Protein AF-X6MFR2-F1 (afdb_monomer_lite)

Radius of gyration: 19.42 Å; chains: 1; bounding box: 45×39×54 Å

Sequence (197 aa):
FKVIKGKVSAFGEALHIALPQDWCKESKKALQVRIKYKTDPDATGIQWLEPVQTLGGKHPYLFTQFQPILSRSAFPCFDTPGVKYTYTAQVTCATELVALMSAISEGKKENTTTKQVTYSFRQPVPISSYLVALVVGDLQSRDISPRCKVWSEPAMVEKTVFEFANTERFLKLAEEICGKYEWTRYDLLCLPPSFPC

Organism: Reticulomyxa filosa (NCBI:txid46433)

pLDDT: mean 92.42, std 11.96, range [39.0, 98.75]

Structure (mmCIF, N/CA/C/O backbone):
data_AF-X6MFR2-F1
#
_entry.id   AF-X6MFR2-F1
#
loop_
_atom_site.group_PDB
_atom_site.id
_atom_site.type_symbol
_atom_site.label_atom_id
_atom_site.label_alt_id
_atom_site.label_comp_id
_atom_site.label_asym_id
_atom_site.label_entity_id
_atom_site.label_seq_id
_atom_site.pdbx_PDB_ins_code
_atom_site.Cartn_x
_atom_site.Cartn_y
_atom_site.Cartn_z
_atom_site.occupancy
_atom_site.B_iso_or_equiv
_atom_site.auth_seq_id
_atom_site.auth_comp_id
_atom_site.auth_asym_id
_atom_site.auth_atom_id
_atom_site.pdbx_PDB_model_num
ATOM 1 N N . PHE A 1 1 ? 1.371 6.347 -28.793 1.00 46.75 1 PHE A N 1
ATOM 2 C CA . PHE A 1 1 ? 1.559 5.064 -28.082 1.00 46.75 1 PHE A CA 1
ATOM 3 C C . PHE A 1 1 ? 0.894 3.976 -28.895 1.00 46.75 1 PHE A C 1
ATOM 5 O O . PHE A 1 1 ? -0.173 4.234 -29.437 1.00 46.75 1 PHE A O 1
ATOM 12 N N . LYS A 1 2 ? 1.514 2.804 -29.028 1.00 39.00 2 LYS A N 1
ATOM 13 C CA . LYS A 1 2 ? 0.891 1.662 -29.698 1.00 39.00 2 LYS A CA 1
ATOM 14 C C . LYS A 1 2 ? 0.841 0.524 -28.690 1.00 39.00 2 LYS A C 1
ATOM 16 O O . LYS A 1 2 ? 1.885 0.013 -28.302 1.00 39.00 2 LYS A O 1
ATOM 21 N N . VAL A 1 3 ? -0.360 0.165 -28.249 1.00 50.16 3 VAL A N 1
ATOM 22 C CA . VAL A 1 3 ? -0.569 -1.088 -27.521 1.00 50.16 3 VAL A CA 1
ATOM 23 C C . VAL A 1 3 ? -0.561 -2.183 -28.579 1.00 50.16 3 VAL A C 1
ATOM 25 O O . VAL A 1 3 ? -1.426 -2.212 -29.454 1.00 50.16 3 VAL A O 1
ATOM 28 N N . ILE A 1 4 ? 0.473 -3.020 -28.573 1.00 48.12 4 ILE A N 1
ATOM 29 C CA . ILE A 1 4 ? 0.528 -4.198 -29.435 1.00 48.12 4 ILE A CA 1
ATOM 30 C C . ILE A 1 4 ? -0.048 -5.342 -28.611 1.00 48.12 4 ILE A C 1
ATOM 32 O O . ILE A 1 4 ? 0.533 -5.746 -27.608 1.00 48.12 4 ILE A O 1
ATOM 36 N N . LYS A 1 5 ? -1.215 -5.841 -29.020 1.00 44.66 5 LYS A N 1
ATOM 37 C CA . LYS A 1 5 ? -1.884 -6.952 -28.344 1.00 44.66 5 LYS A CA 1
ATOM 38 C C . LYS A 1 5 ? -1.172 -8.264 -28.672 1.00 44.66 5 LYS A C 1
ATOM 40 O O . LYS A 1 5 ? -1.489 -8.912 -29.662 1.00 44.66 5 LYS A O 1
ATOM 45 N N . GLY A 1 6 ? -0.203 -8.642 -27.846 1.00 49.84 6 GLY A N 1
ATOM 46 C CA . GLY A 1 6 ? 0.331 -10.002 -27.777 1.00 49.84 6 GLY A CA 1
ATOM 47 C C . GLY A 1 6 ? -0.258 -10.689 -26.552 1.00 49.84 6 GLY A C 1
ATOM 48 O O . GLY A 1 6 ? 0.198 -10.445 -25.441 1.00 49.84 6 GLY A O 1
ATOM 49 N N . LYS A 1 7 ? -1.319 -11.482 -26.724 1.00 48.66 7 LYS A N 1
ATOM 50 C CA . LYS A 1 7 ? -2.017 -12.120 -25.600 1.00 48.66 7 LYS A CA 1
ATOM 51 C C . LYS A 1 7 ? -1.281 -13.406 -25.209 1.00 48.66 7 LYS A C 1
ATOM 53 O O . LYS A 1 7 ? -1.455 -14.433 -25.853 1.00 48.66 7 LYS A O 1
ATOM 58 N N . VAL A 1 8 ? -0.499 -13.362 -24.133 1.00 60.59 8 VAL A N 1
ATOM 59 C CA . VAL A 1 8 ? -0.266 -14.552 -23.301 1.00 60.59 8 VAL A CA 1
ATOM 60 C C . VAL A 1 8 ? -1.177 -14.375 -22.096 1.00 60.59 8 VAL A C 1
ATOM 62 O O . VAL A 1 8 ? -0.967 -13.454 -21.311 1.00 60.59 8 VAL A O 1
ATOM 65 N N . SER A 1 9 ? -2.235 -15.186 -21.996 1.00 68.94 9 SER A N 1
ATOM 66 C CA . SER A 1 9 ? -3.383 -14.937 -21.101 1.00 68.94 9 SER A CA 1
ATOM 67 C C . SER A 1 9 ? -2.998 -14.637 -19.649 1.00 68.94 9 SER A C 1
ATOM 69 O O . SER A 1 9 ? -3.649 -13.814 -19.017 1.00 68.94 9 SER A O 1
ATOM 71 N N . ALA A 1 10 ? -1.921 -15.245 -19.148 1.00 81.12 10 ALA A N 1
ATOM 72 C CA . ALA A 1 10 ? -1.451 -15.078 -17.776 1.00 81.12 10 ALA A CA 1
ATOM 73 C C . ALA A 1 10 ? -0.712 -13.752 -17.490 1.00 81.12 10 ALA A C 1
ATOM 75 O O . ALA A 1 10 ? -0.615 -13.359 -16.333 1.00 81.12 10 ALA A O 1
ATOM 76 N N . PHE A 1 11 ? -0.166 -13.059 -18.500 1.00 85.25 11 PHE A N 1
ATOM 77 C CA . PHE A 1 11 ? 0.754 -11.925 -18.285 1.00 85.25 11 PHE A CA 1
ATOM 78 C C . PHE A 1 11 ? 0.156 -10.543 -18.561 1.00 85.25 11 PHE A C 1
ATOM 80 O O . PHE A 1 11 ? 0.833 -9.537 -18.321 1.00 85.25 11 PHE A O 1
ATOM 87 N N . GLY A 1 12 ? -1.089 -10.485 -19.035 1.00 88.69 12 GLY A N 1
ATOM 88 C CA . GLY A 1 12 ? -1.740 -9.245 -19.454 1.00 88.69 12 GLY A CA 1
ATOM 89 C C . GLY A 1 12 ? -1.254 -8.751 -20.820 1.00 88.69 12 GLY A C 1
ATOM 90 O O . GLY A 1 12 ? -0.871 -9.544 -21.682 1.00 88.69 12 GLY A O 1
ATOM 91 N N . GLU A 1 13 ? -1.297 -7.433 -21.031 1.00 90.06 13 GLU A N 1
ATOM 92 C CA . GLU A 1 13 ? -0.867 -6.786 -22.277 1.00 90.06 13 GLU A CA 1
ATOM 93 C C . GLU A 1 13 ? 0.437 -6.002 -22.073 1.00 90.06 13 GLU A C 1
ATOM 95 O O . GLU A 1 13 ? 0.581 -5.229 -21.125 1.00 90.06 13 GLU A O 1
ATOM 100 N N . ALA A 1 14 ? 1.394 -6.178 -22.987 1.00 91.31 14 ALA A N 1
ATOM 101 C CA . ALA A 1 14 ? 2.648 -5.438 -22.955 1.00 91.31 14 ALA A CA 1
ATOM 102 C C . ALA A 1 14 ? 2.443 -3.973 -23.379 1.00 91.31 14 ALA A C 1
ATOM 104 O O . ALA A 1 14 ? 1.932 -3.676 -24.464 1.00 91.31 14 ALA A O 1
ATOM 105 N N . LEU A 1 15 ? 2.906 -3.042 -22.542 1.00 92.31 15 LEU A N 1
ATOM 106 C CA . LEU A 1 15 ? 2.917 -1.617 -22.858 1.00 92.31 15 LEU A CA 1
ATOM 107 C C . LEU A 1 15 ? 4.239 -1.229 -23.535 1.00 92.31 15 LEU A C 1
ATOM 109 O O . LEU A 1 15 ? 5.280 -1.145 -22.888 1.00 92.31 15 LEU A O 1
ATOM 113 N N . HIS A 1 16 ? 4.187 -0.930 -24.834 1.00 91.38 16 HIS A N 1
ATOM 114 C CA . HIS A 1 16 ? 5.338 -0.425 -25.584 1.00 91.38 16 HIS A CA 1
ATOM 115 C C . HIS A 1 16 ? 5.324 1.108 -25.651 1.00 91.38 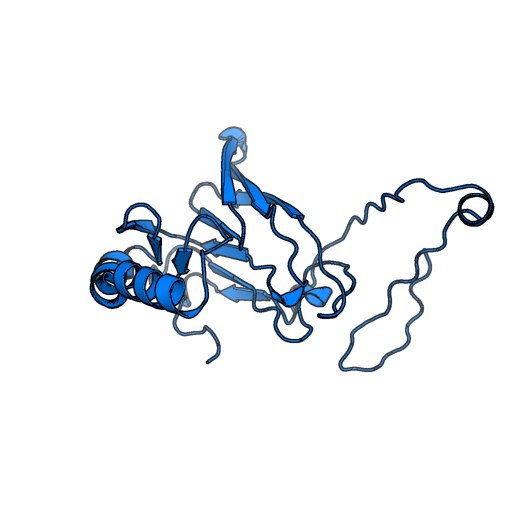16 HIS A C 1
ATOM 117 O O . HIS A 1 16 ? 4.398 1.725 -26.191 1.00 91.38 16 HIS A O 1
ATOM 123 N N . ILE A 1 17 ? 6.381 1.731 -25.129 1.00 88.69 17 ILE A N 1
ATOM 124 C CA . ILE A 1 17 ? 6.566 3.185 -25.139 1.00 88.69 17 ILE A CA 1
ATOM 125 C C . ILE A 1 17 ? 7.700 3.517 -26.107 1.00 88.69 17 ILE A C 1
ATOM 127 O O . ILE A 1 17 ? 8.853 3.169 -25.868 1.00 88.69 17 ILE A O 1
ATOM 131 N N . ALA A 1 18 ? 7.363 4.184 -27.211 1.00 88.38 18 ALA A N 1
ATOM 132 C CA . ALA A 1 18 ? 8.354 4.694 -28.150 1.00 88.38 18 ALA A CA 1
ATOM 133 C C . ALA A 1 18 ? 9.033 5.932 -27.552 1.00 88.38 18 ALA A C 1
ATOM 135 O O . ALA A 1 18 ? 8.355 6.890 -27.176 1.00 88.38 18 ALA A O 1
ATOM 136 N N . LEU A 1 19 ? 10.360 5.900 -27.468 1.00 84.19 19 LEU A N 1
ATOM 137 C CA . LEU A 1 19 ? 11.165 7.036 -27.029 1.00 84.19 19 LEU A CA 1
ATOM 138 C C . LEU A 1 19 ? 11.561 7.903 -28.236 1.00 84.19 19 LEU A C 1
ATOM 140 O O . LEU A 1 19 ? 11.697 7.366 -29.339 1.00 84.19 19 LEU A O 1
ATOM 144 N N . PRO A 1 20 ? 11.760 9.223 -28.061 1.00 81.00 20 PRO A N 1
ATOM 145 C CA . PRO A 1 20 ? 12.312 10.073 -29.115 1.00 81.00 20 PRO A CA 1
ATOM 146 C C . PRO A 1 20 ? 13.669 9.535 -29.593 1.00 81.00 20 PRO A C 1
ATOM 148 O O . PRO A 1 20 ? 14.511 9.193 -28.762 1.00 81.00 20 PRO A O 1
ATOM 151 N N . GLN A 1 21 ? 13.893 9.465 -30.911 1.00 75.38 21 GLN A N 1
ATOM 152 C CA . GLN A 1 21 ? 15.093 8.840 -31.501 1.00 75.38 21 GLN A CA 1
ATOM 153 C C . GLN A 1 21 ? 16.409 9.452 -31.001 1.00 75.38 21 GLN A C 1
ATOM 155 O O . GLN A 1 21 ? 17.405 8.741 -30.860 1.00 75.38 21 GLN A O 1
ATOM 160 N N . ASP A 1 22 ? 16.401 10.745 -30.684 1.00 75.38 22 ASP A N 1
ATOM 161 C CA . ASP A 1 22 ? 17.591 11.462 -30.223 1.00 75.38 22 ASP A CA 1
ATOM 162 C C . ASP A 1 22 ? 17.877 11.238 -28.730 1.00 75.38 22 ASP A C 1
ATOM 164 O O . ASP A 1 22 ? 19.014 11.384 -28.285 1.00 75.38 22 ASP A O 1
ATOM 168 N N . TRP A 1 23 ? 16.891 10.765 -27.952 1.00 73.75 23 TRP A N 1
ATOM 169 C CA . TRP A 1 23 ? 17.097 10.439 -26.537 1.00 73.75 23 TRP A CA 1
ATOM 170 C C . TRP A 1 23 ? 18.116 9.307 -26.356 1.00 73.75 23 TRP A C 1
ATOM 172 O O . TRP A 1 23 ? 18.947 9.353 -25.451 1.00 73.75 23 TRP A O 1
ATOM 182 N N . CYS A 1 24 ? 18.083 8.307 -27.241 1.00 66.25 24 CYS A N 1
ATOM 183 C CA . CYS A 1 24 ? 18.964 7.139 -27.180 1.00 66.25 24 CYS A CA 1
ATOM 184 C C . CYS A 1 24 ? 20.421 7.438 -27.568 1.00 66.25 24 CYS A C 1
ATOM 186 O O . CYS A 1 24 ? 21.286 6.611 -27.294 1.00 66.25 24 CYS A O 1
ATOM 188 N N . LYS A 1 25 ? 20.699 8.584 -28.203 1.00 69.25 25 LYS A N 1
ATOM 189 C CA . LYS A 1 25 ? 22.034 8.916 -28.726 1.00 69.25 25 LYS A CA 1
ATOM 190 C C . LYS A 1 25 ? 22.876 9.753 -27.758 1.00 69.25 25 LYS A C 1
ATOM 192 O O . LYS A 1 25 ? 24.094 9.632 -27.778 1.00 69.25 25 LYS A O 1
ATOM 197 N N . GLU A 1 26 ? 22.251 10.566 -26.901 1.00 61.78 26 GLU A N 1
ATOM 198 C CA . GLU A 1 26 ? 22.964 11.612 -26.140 1.00 61.78 26 GLU A CA 1
ATOM 199 C C . GLU A 1 26 ? 22.709 11.609 -24.621 1.00 61.78 26 GLU A C 1
ATOM 201 O O . GLU A 1 26 ? 23.353 12.345 -23.869 1.00 61.78 26 GLU A O 1
ATOM 206 N N . SER A 1 27 ? 21.780 10.795 -24.116 1.00 62.06 27 SER A N 1
ATOM 207 C CA . SER A 1 27 ? 21.300 10.947 -22.741 1.00 62.06 27 SER A CA 1
ATOM 208 C C . SER A 1 27 ? 22.009 10.040 -21.723 1.00 62.06 27 SER A C 1
ATOM 210 O O . SER A 1 27 ? 21.744 8.845 -21.645 1.00 62.06 27 SER A O 1
ATOM 212 N N . LYS A 1 28 ? 22.833 10.634 -20.842 1.00 67.88 28 LYS A N 1
ATOM 213 C CA . LYS A 1 28 ? 23.169 10.071 -19.510 1.00 67.88 28 LYS A CA 1
ATOM 214 C C . LYS A 1 28 ? 22.121 10.428 -18.436 1.00 67.88 28 LYS A C 1
ATOM 216 O O . LYS A 1 28 ? 22.363 10.230 -17.247 1.00 67.88 28 LYS A O 1
ATOM 221 N N . LYS A 1 29 ? 20.990 11.036 -18.818 1.00 73.69 29 LYS A N 1
ATOM 222 C CA . LYS A 1 29 ? 19.984 11.564 -17.884 1.00 73.69 29 LYS A CA 1
ATOM 223 C C . LYS A 1 29 ? 18.915 10.516 -17.589 1.00 73.69 29 LYS A C 1
ATOM 225 O O . LYS A 1 29 ? 18.528 9.739 -18.458 1.00 73.69 29 LYS A O 1
ATOM 230 N N . ALA A 1 30 ? 18.386 10.548 -16.367 1.00 80.56 30 ALA A N 1
ATOM 231 C CA . ALA A 1 30 ? 17.220 9.753 -16.006 1.00 80.56 30 ALA A CA 1
ATOM 232 C C . ALA A 1 30 ? 16.016 10.148 -16.881 1.00 80.56 30 ALA A C 1
ATOM 234 O O . ALA A 1 30 ? 15.675 11.327 -16.990 1.00 80.56 30 ALA A O 1
ATOM 235 N N . LEU A 1 31 ? 15.372 9.158 -17.500 1.00 85.88 31 LEU A N 1
ATOM 236 C CA . LEU A 1 31 ? 14.128 9.343 -18.239 1.00 85.88 31 LEU A CA 1
ATOM 237 C C . LEU A 1 31 ? 12.950 9.328 -17.259 1.00 85.88 31 LEU A C 1
ATOM 239 O O . LEU A 1 31 ? 12.772 8.363 -16.519 1.00 85.88 31 LEU A O 1
ATOM 243 N N . GLN A 1 32 ? 12.115 10.366 -17.294 1.00 88.62 32 GLN A N 1
ATOM 244 C CA . GLN A 1 32 ? 10.845 10.381 -16.571 1.00 88.62 32 GLN A CA 1
ATOM 245 C C . GLN A 1 32 ? 9.693 10.116 -17.536 1.00 88.62 32 GLN A C 1
ATOM 247 O O . GLN A 1 32 ? 9.512 10.835 -18.518 1.00 88.62 32 GLN A O 1
ATOM 252 N N . VAL A 1 33 ? 8.889 9.100 -17.231 1.00 91.38 33 VAL A N 1
ATOM 253 C CA . VAL A 1 33 ? 7.686 8.759 -17.993 1.00 91.38 33 VAL A CA 1
ATOM 254 C C . VAL A 1 33 ? 6.473 8.950 -17.095 1.00 91.38 33 VAL A C 1
ATOM 256 O O . VAL A 1 33 ? 6.405 8.389 -16.005 1.00 91.38 33 VAL A O 1
ATOM 259 N N . ARG A 1 34 ? 5.493 9.729 -17.561 1.00 95.00 34 ARG A N 1
ATOM 260 C CA . ARG A 1 34 ? 4.209 9.906 -16.877 1.00 95.00 34 ARG A CA 1
ATOM 261 C C . ARG A 1 34 ? 3.118 9.174 -17.642 1.00 95.00 34 ARG A C 1
ATOM 263 O O . ARG A 1 34 ? 2.841 9.511 -18.790 1.00 95.00 34 ARG A O 1
ATOM 270 N N . ILE A 1 35 ? 2.467 8.226 -16.979 1.00 96.00 35 ILE A N 1
ATOM 271 C CA . ILE A 1 35 ? 1.357 7.459 -17.543 1.00 96.00 35 ILE A CA 1
ATOM 272 C C . ILE A 1 35 ? 0.089 7.833 -16.782 1.00 96.00 35 ILE A C 1
ATOM 274 O O . ILE A 1 35 ? 0.026 7.694 -15.564 1.00 96.00 35 ILE A O 1
ATOM 278 N N . LYS A 1 36 ? -0.916 8.334 -17.503 1.00 97.69 36 LYS A N 1
ATOM 279 C CA . LYS A 1 36 ? -2.274 8.494 -16.975 1.00 97.69 36 LYS A CA 1
ATOM 280 C C . LYS A 1 36 ? -3.040 7.218 -17.303 1.00 97.69 36 LYS A C 1
ATOM 282 O O . LYS A 1 36 ? -3.088 6.836 -18.469 1.00 97.69 36 LYS A O 1
ATOM 287 N N . TYR A 1 37 ? -3.598 6.564 -16.294 1.00 96.88 37 TYR A N 1
ATOM 288 C CA . TYR A 1 37 ? -4.296 5.290 -16.443 1.00 96.88 37 TYR A CA 1
ATOM 289 C C . TYR A 1 37 ? -5.490 5.214 -15.485 1.00 96.88 37 TYR A C 1
ATOM 291 O O . TYR A 1 37 ? -5.652 6.063 -14.608 1.00 96.88 37 TYR A O 1
ATOM 299 N N . LYS A 1 38 ? -6.319 4.190 -15.680 1.00 97.25 38 LYS A N 1
ATOM 300 C CA . LYS A 1 38 ? -7.404 3.782 -14.790 1.00 97.25 38 LYS A CA 1
ATOM 301 C C . LYS A 1 38 ? -7.346 2.259 -14.678 1.00 97.25 38 LYS A C 1
ATOM 303 O O . LYS A 1 38 ? -7.083 1.604 -15.685 1.00 97.25 38 LYS A O 1
ATOM 308 N N . THR A 1 39 ? -7.552 1.720 -13.483 1.00 96.25 39 THR A N 1
ATOM 309 C CA . THR A 1 39 ? -7.644 0.271 -13.275 1.00 96.25 39 THR A CA 1
ATOM 310 C C . THR A 1 39 ? -8.970 -0.261 -13.805 1.00 96.25 39 THR A C 1
ATOM 312 O O . THR A 1 39 ? -9.987 0.441 -13.798 1.00 96.25 39 THR A O 1
ATOM 315 N N . ASP A 1 40 ? -8.951 -1.506 -14.261 1.00 92.00 40 ASP A N 1
ATOM 316 C CA . ASP A 1 40 ? -10.173 -2.241 -14.564 1.00 92.00 40 ASP A CA 1
ATOM 317 C C . ASP A 1 40 ? -10.904 -2.585 -13.247 1.00 92.00 40 ASP A C 1
ATOM 319 O O . ASP A 1 40 ? -10.222 -2.855 -12.251 1.00 92.00 40 ASP A O 1
ATOM 323 N N . PRO A 1 41 ? -12.248 -2.542 -13.179 1.00 91.56 41 PRO A N 1
ATOM 324 C CA . PRO A 1 41 ? -12.989 -3.070 -12.032 1.00 91.56 41 PRO A CA 1
ATOM 325 C C . PRO A 1 41 ? -12.622 -4.521 -11.688 1.00 91.56 41 PRO A C 1
ATOM 327 O O . PRO A 1 41 ? -12.585 -4.861 -10.509 1.00 91.56 41 PRO A O 1
ATOM 330 N N . ASP A 1 42 ? -12.257 -5.319 -12.695 1.00 89.62 42 ASP A N 1
ATOM 331 C CA . ASP A 1 42 ? -11.855 -6.722 -12.558 1.00 89.62 42 ASP A CA 1
ATOM 332 C C . ASP A 1 42 ? -10.329 -6.883 -12.377 1.00 89.62 42 ASP A C 1
ATOM 334 O O . ASP A 1 42 ? -9.755 -7.942 -12.651 1.00 89.62 42 ASP A O 1
ATOM 338 N N . ALA A 1 43 ? -9.628 -5.823 -11.952 1.00 93.56 43 ALA A N 1
ATOM 339 C CA . ALA A 1 43 ? -8.191 -5.865 -11.695 1.00 93.56 43 ALA A CA 1
ATOM 340 C C . ALA A 1 43 ? -7.849 -6.948 -10.662 1.00 93.56 43 ALA A C 1
ATOM 342 O O . ALA A 1 43 ? -8.125 -6.823 -9.474 1.00 93.56 43 ALA A O 1
ATOM 343 N N . THR A 1 44 ? -7.160 -7.991 -11.116 1.00 93.81 44 THR A N 1
ATOM 344 C CA . THR A 1 44 ? -6.901 -9.214 -10.344 1.00 93.81 44 THR A CA 1
ATOM 345 C C . THR A 1 44 ? -6.089 -9.011 -9.064 1.00 93.81 44 THR A C 1
ATOM 347 O O . THR A 1 44 ? -6.110 -9.870 -8.193 1.00 93.81 44 THR A O 1
ATOM 350 N N . GLY A 1 45 ? -5.333 -7.916 -8.954 1.00 95.25 45 GLY A N 1
ATOM 351 C CA . GLY A 1 45 ? -4.548 -7.575 -7.766 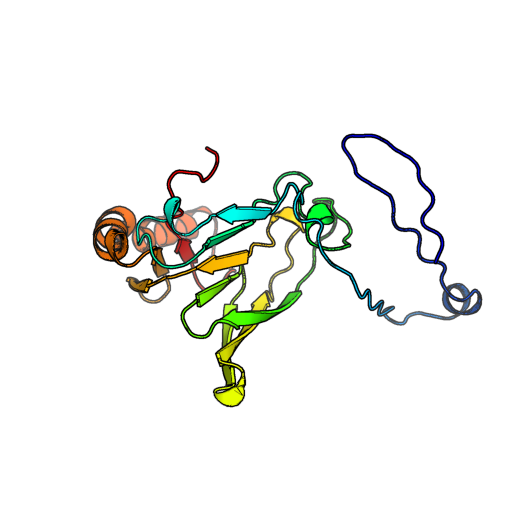1.00 95.25 45 GLY A CA 1
ATOM 352 C C . GLY A 1 45 ? -5.279 -6.692 -6.754 1.00 95.25 45 GLY A C 1
ATOM 353 O O . GLY A 1 45 ? -4.654 -6.263 -5.784 1.00 95.25 45 GLY A O 1
ATOM 354 N N . ILE A 1 46 ? -6.552 -6.365 -6.989 1.00 97.12 46 ILE A N 1
ATOM 355 C CA . ILE A 1 46 ? -7.351 -5.464 -6.155 1.00 97.12 46 ILE A CA 1
ATOM 356 C C . ILE A 1 46 ? -8.648 -6.166 -5.776 1.00 97.12 46 ILE A C 1
ATOM 358 O O . ILE A 1 46 ? -9.397 -6.608 -6.641 1.00 97.12 46 ILE A O 1
ATOM 362 N N . GLN A 1 47 ? -8.947 -6.212 -4.483 1.00 96.94 47 GLN A N 1
ATOM 363 C CA . GLN A 1 47 ? -10.224 -6.698 -3.993 1.00 96.94 47 GLN A CA 1
ATOM 364 C C . GLN A 1 47 ? -11.050 -5.533 -3.462 1.00 96.94 47 GLN A C 1
ATOM 366 O O . GLN A 1 47 ? -10.630 -4.821 -2.548 1.00 96.94 47 GLN A O 1
ATOM 371 N N . TRP A 1 48 ? -12.229 -5.356 -4.054 1.00 96.88 48 TRP A N 1
ATOM 372 C CA . TRP A 1 48 ? -13.243 -4.403 -3.620 1.00 96.88 48 TRP A CA 1
ATOM 373 C C . TRP A 1 48 ? -14.296 -5.139 -2.799 1.00 96.88 48 TRP A C 1
ATOM 375 O O . TRP A 1 48 ? -14.827 -6.155 -3.243 1.00 96.88 48 TRP A O 1
ATOM 385 N N . LEU A 1 49 ? -14.589 -4.625 -1.611 1.00 97.62 49 LEU A N 1
ATOM 386 C CA . LEU A 1 49 ? -15.609 -5.150 -0.718 1.00 97.62 49 LEU A CA 1
ATOM 387 C C . LEU A 1 49 ? -16.719 -4.120 -0.548 1.00 97.62 49 LEU A C 1
ATOM 389 O O . LEU A 1 49 ? -16.478 -2.958 -0.199 1.00 97.62 49 LEU A O 1
ATOM 393 N N . GLU A 1 50 ? -17.948 -4.570 -0.761 1.00 97.38 50 GLU A N 1
ATOM 394 C CA . GLU A 1 50 ? -19.140 -3.821 -0.394 1.00 97.38 50 GLU A CA 1
ATOM 395 C C . GLU A 1 50 ? -19.259 -3.706 1.133 1.00 97.38 50 GLU A C 1
ATOM 397 O O . GLU A 1 50 ? -18.736 -4.558 1.855 1.00 97.38 50 GLU A O 1
ATOM 402 N N . PRO A 1 51 ? -19.995 -2.708 1.659 1.00 97.75 51 PRO A N 1
ATOM 403 C CA . PRO A 1 51 ? -20.187 -2.556 3.100 1.00 97.75 51 PRO A CA 1
ATOM 404 C C . PRO A 1 51 ? -20.667 -3.823 3.814 1.00 97.75 51 PRO A C 1
ATOM 406 O O . PRO A 1 51 ? -20.214 -4.104 4.912 1.00 97.75 51 PRO A O 1
ATOM 409 N N . VAL A 1 52 ? -21.532 -4.629 3.189 1.00 97.00 52 VAL A N 1
ATOM 410 C CA . VAL A 1 52 ? -22.036 -5.886 3.779 1.00 97.00 52 VAL A CA 1
ATOM 411 C C . VAL A 1 52 ? -20.949 -6.956 3.956 1.00 97.00 52 VAL A C 1
ATOM 413 O O . VAL A 1 52 ? -21.118 -7.890 4.734 1.00 97.00 52 VAL A O 1
ATOM 416 N N . GLN A 1 53 ? -19.832 -6.827 3.242 1.00 96.81 53 GLN A N 1
ATOM 417 C CA . GLN A 1 53 ? -18.689 -7.735 3.318 1.00 96.81 53 GLN A CA 1
ATOM 418 C C . GLN A 1 53 ? -17.641 -7.271 4.344 1.00 96.81 53 GLN A C 1
ATOM 420 O O . GLN A 1 53 ? -16.651 -7.972 4.554 1.00 96.81 53 GLN A O 1
ATOM 425 N N . THR A 1 54 ? -17.837 -6.106 4.974 1.00 97.25 54 THR A N 1
ATOM 426 C CA . THR A 1 54 ? -16.982 -5.589 6.051 1.00 97.25 54 THR A CA 1
ATOM 427 C C . THR A 1 54 ? -17.599 -5.895 7.411 1.00 97.25 54 THR A C 1
ATOM 429 O O . THR A 1 54 ? -18.814 -6.060 7.536 1.00 97.25 54 THR A O 1
ATOM 432 N N . LEU A 1 55 ? -16.776 -5.977 8.456 1.00 95.31 55 LEU A N 1
ATOM 433 C CA . LEU A 1 55 ? -17.261 -6.235 9.812 1.00 95.31 55 LEU A CA 1
ATOM 434 C C . LEU A 1 55 ? -18.171 -5.104 10.313 1.00 95.31 55 LEU A C 1
ATOM 436 O O . LEU A 1 55 ? -19.128 -5.355 11.046 1.00 95.31 55 LEU A O 1
ATOM 440 N N . GLY A 1 56 ? -17.876 -3.861 9.925 1.00 94.25 56 GLY A N 1
ATOM 441 C CA . GLY A 1 56 ? -18.653 -2.685 10.310 1.00 94.25 56 GLY A CA 1
ATOM 442 C C . GLY A 1 56 ? -19.998 -2.539 9.593 1.00 94.25 56 GLY A C 1
ATOM 443 O O . GLY A 1 56 ? -20.869 -1.829 10.099 1.00 94.25 56 GLY A O 1
ATOM 444 N N . GLY A 1 57 ? -20.188 -3.155 8.420 1.00 95.88 57 GLY A N 1
ATOM 445 C CA . GLY A 1 57 ? -21.455 -3.115 7.675 1.00 95.88 57 GLY A CA 1
ATOM 446 C C . GLY A 1 57 ? -21.812 -1.760 7.041 1.00 95.88 57 GLY A C 1
ATOM 447 O O . GLY A 1 57 ? -22.871 -1.632 6.430 1.00 95.88 57 GLY A O 1
ATOM 448 N N . LYS A 1 58 ? -20.977 -0.724 7.217 1.00 97.00 58 LYS A N 1
ATOM 449 C CA . LYS A 1 58 ? -21.302 0.684 6.892 1.00 97.00 58 LYS A CA 1
ATOM 450 C C . LYS A 1 58 ? -20.477 1.273 5.758 1.00 97.00 58 LYS A C 1
ATOM 452 O O . LYS A 1 58 ? -20.999 2.035 4.948 1.00 97.00 58 LYS A O 1
ATOM 457 N N . HIS A 1 59 ? -19.195 0.938 5.716 1.00 97.94 59 HIS A N 1
ATOM 458 C CA . HIS A 1 59 ? -18.235 1.511 4.784 1.00 97.94 59 HIS A CA 1
ATOM 459 C C . HIS A 1 59 ? -17.674 0.422 3.867 1.00 97.94 59 HIS A C 1
ATOM 461 O O . HIS A 1 59 ? -17.501 -0.709 4.327 1.00 97.94 59 HIS A O 1
ATOM 467 N N . PRO A 1 60 ? -17.398 0.736 2.587 1.00 98.06 60 PRO A N 1
ATOM 468 C CA . PRO A 1 60 ? -16.705 -0.188 1.702 1.00 98.06 60 PRO A CA 1
ATOM 469 C C . PRO A 1 60 ? -15.246 -0.350 2.137 1.00 98.06 60 PRO A C 1
ATOM 471 O O . PRO A 1 60 ? -14.705 0.469 2.887 1.00 98.06 60 PRO A O 1
ATOM 474 N N . TYR A 1 61 ? -14.599 -1.384 1.613 1.00 98.44 61 TYR A N 1
ATOM 475 C CA . TYR A 1 61 ? -13.198 -1.675 1.891 1.00 98.44 61 TYR A CA 1
ATOM 476 C C . TYR A 1 61 ? -12.476 -2.074 0.607 1.00 98.44 61 TYR A C 1
ATOM 478 O O . TYR A 1 61 ? -13.048 -2.708 -0.276 1.00 98.44 61 TYR A O 1
ATOM 486 N N . LEU A 1 62 ? -11.208 -1.704 0.497 1.00 97.50 62 LEU A N 1
ATOM 487 C CA . LEU A 1 62 ? -10.315 -2.120 -0.573 1.00 97.50 62 LEU A CA 1
ATOM 488 C C . LEU A 1 62 ? -9.014 -2.614 0.032 1.00 97.50 62 LEU A C 1
ATOM 490 O O . LEU A 1 62 ? -8.458 -1.945 0.897 1.00 97.50 62 LEU A O 1
ATOM 494 N N . PHE A 1 63 ? -8.486 -3.717 -0.486 1.00 98.25 63 PHE A N 1
ATOM 495 C CA . PHE A 1 63 ? -7.090 -4.091 -0.288 1.00 98.25 63 PHE A CA 1
ATOM 496 C C . PHE A 1 63 ? -6.484 -4.640 -1.577 1.00 98.25 63 PHE A C 1
ATOM 498 O O . PHE A 1 63 ? -7.186 -5.107 -2.474 1.00 98.25 63 PHE A O 1
ATOM 505 N N . THR A 1 64 ? -5.161 -4.578 -1.669 1.00 98.19 64 THR A N 1
ATOM 506 C CA . THR A 1 64 ? -4.407 -5.120 -2.799 1.00 98.19 64 THR A CA 1
ATOM 507 C C . THR A 1 64 ? -3.580 -6.324 -2.385 1.00 98.19 64 THR A C 1
ATOM 509 O O . THR A 1 64 ? -2.949 -6.292 -1.330 1.00 98.19 64 THR A O 1
ATOM 512 N N . GLN A 1 65 ? -3.484 -7.318 -3.263 1.00 97.44 65 GLN A N 1
ATOM 513 C CA . GLN A 1 65 ? -2.552 -8.435 -3.141 1.00 97.44 65 GLN A CA 1
ATOM 514 C C . GLN A 1 65 ? -1.830 -8.599 -4.476 1.00 97.44 65 GLN A C 1
ATOM 516 O O . GLN A 1 65 ? -2.422 -9.009 -5.471 1.00 97.44 65 GLN A O 1
ATOM 521 N N . PHE A 1 66 ? -0.548 -8.234 -4.516 1.00 97.31 66 PHE A N 1
ATOM 522 C CA . PHE A 1 66 ? 0.186 -8.163 -5.779 1.00 97.31 66 PHE A CA 1
ATOM 523 C C . PHE A 1 66 ? 1.102 -9.345 -6.068 1.00 97.31 66 PHE A C 1
ATOM 525 O O . PHE A 1 66 ? 1.466 -9.562 -7.225 1.00 97.31 66 PHE A O 1
ATOM 532 N N . GLN A 1 67 ? 1.461 -10.134 -5.061 1.00 95.62 67 GLN A N 1
ATOM 533 C CA . GLN A 1 67 ? 2.265 -11.323 -5.296 1.00 95.62 67 GLN A CA 1
ATOM 534 C C . GLN A 1 67 ? 1.437 -12.400 -6.028 1.00 95.62 67 GLN A C 1
ATOM 536 O O . GLN A 1 67 ? 0.304 -12.655 -5.623 1.00 95.62 67 GLN A O 1
ATOM 541 N N . PRO A 1 68 ? 1.987 -13.064 -7.069 1.00 94.62 68 PRO A N 1
ATOM 542 C CA . PRO A 1 68 ? 3.347 -12.901 -7.599 1.00 94.62 68 PRO A CA 1
ATOM 543 C C . PRO A 1 68 ? 3.505 -11.834 -8.694 1.00 94.62 68 PRO A C 1
ATOM 545 O O . PRO A 1 68 ? 4.581 -11.251 -8.791 1.00 94.62 68 PRO A O 1
ATOM 548 N N . ILE A 1 69 ? 2.483 -11.605 -9.525 1.00 95.50 69 ILE A N 1
ATOM 549 C CA . ILE A 1 69 ? 2.575 -10.778 -10.747 1.00 95.50 69 ILE A CA 1
ATOM 550 C C . ILE A 1 69 ? 1.330 -9.906 -10.981 1.00 95.50 69 ILE A C 1
ATOM 552 O O . ILE A 1 69 ? 0.927 -9.653 -12.119 1.00 95.50 69 ILE A O 1
ATOM 556 N N . LEU A 1 70 ? 0.644 -9.512 -9.909 1.00 96.38 70 LEU A N 1
ATOM 557 C CA . LEU A 1 70 ? -0.633 -8.806 -10.000 1.00 96.38 70 LEU A CA 1
ATOM 558 C C . LEU A 1 70 ? -0.483 -7.284 -9.858 1.00 96.38 70 LEU A C 1
ATOM 560 O O . LEU A 1 70 ? -1.446 -6.573 -10.148 1.00 96.38 70 LEU A O 1
ATOM 564 N N . SER A 1 71 ? 0.707 -6.751 -9.538 1.00 97.31 71 SER A N 1
ATOM 565 C CA . SER A 1 71 ? 0.958 -5.293 -9.518 1.00 97.31 71 SER A CA 1
ATOM 566 C C . SER A 1 71 ? 0.595 -4.633 -10.847 1.00 97.31 71 SER A C 1
ATOM 568 O O . SER A 1 71 ? 0.021 -3.545 -10.866 1.00 97.31 71 SER A O 1
ATOM 570 N N . ARG A 1 72 ? 0.865 -5.319 -11.968 1.00 95.94 72 ARG A N 1
ATOM 571 C CA . ARG A 1 72 ? 0.559 -4.834 -13.324 1.00 95.94 72 ARG A CA 1
ATOM 572 C C . ARG A 1 72 ? -0.932 -4.596 -13.584 1.00 95.94 72 ARG A C 1
ATOM 574 O O 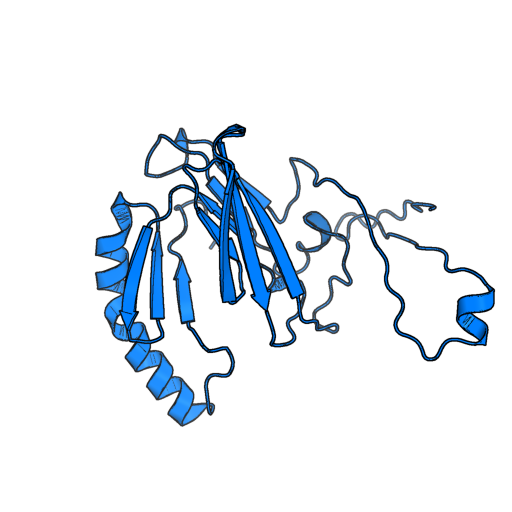. ARG A 1 72 ? -1.265 -3.846 -14.495 1.00 95.94 72 ARG A O 1
ATOM 581 N N . SER A 1 73 ? -1.818 -5.228 -12.806 1.00 95.75 73 SER A N 1
ATOM 582 C CA . SER A 1 73 ? -3.269 -4.999 -12.888 1.00 95.75 73 SER A CA 1
ATOM 583 C C . SER A 1 73 ? -3.688 -3.678 -12.233 1.00 95.75 73 SER A C 1
ATOM 585 O O . SER A 1 73 ? -4.718 -3.110 -12.593 1.00 95.75 73 SER A O 1
ATOM 587 N N . ALA A 1 74 ? -2.870 -3.165 -11.307 1.00 96.38 74 ALA A N 1
ATOM 588 C CA . ALA A 1 74 ? -3.139 -1.946 -10.560 1.00 96.38 74 ALA A CA 1
ATOM 589 C C . ALA A 1 74 ? -2.382 -0.731 -11.104 1.00 96.38 74 ALA A C 1
ATOM 591 O O . ALA A 1 74 ? -2.910 0.372 -11.052 1.00 96.38 74 ALA A O 1
ATOM 592 N N . PHE A 1 75 ? -1.163 -0.897 -11.626 1.00 96.88 75 PHE A N 1
ATOM 593 C CA . PHE A 1 75 ? -0.404 0.198 -12.233 1.00 96.88 75 PHE A CA 1
ATOM 594 C C . PHE A 1 75 ? 0.641 -0.307 -13.244 1.00 96.88 75 PHE A C 1
ATOM 596 O O . PHE A 1 75 ? 1.231 -1.373 -13.048 1.00 96.88 75 PHE A O 1
ATOM 603 N N . PRO A 1 76 ? 0.939 0.456 -14.316 1.00 96.62 76 PRO A N 1
ATOM 604 C CA . PRO A 1 76 ? 1.980 0.085 -15.271 1.00 96.62 76 PRO A CA 1
ATOM 605 C C . PRO A 1 76 ? 3.365 0.087 -14.615 1.00 96.62 76 PRO A C 1
ATOM 607 O O . PRO A 1 76 ? 3.844 1.129 -14.163 1.00 96.62 76 PRO A O 1
ATOM 610 N N . CYS A 1 77 ? 4.025 -1.068 -14.580 1.00 95.88 77 CYS A N 1
ATOM 611 C CA . CYS A 1 77 ? 5.352 -1.219 -13.988 1.00 95.88 77 CYS A CA 1
ATOM 612 C C . CYS A 1 77 ? 6.152 -2.365 -14.620 1.00 95.88 77 CYS A C 1
ATOM 614 O O . CYS A 1 77 ? 5.620 -3.197 -15.357 1.00 95.88 77 CYS A O 1
ATOM 616 N N . PHE A 1 78 ? 7.450 -2.410 -14.307 1.00 95.75 78 PHE A N 1
ATOM 617 C CA . PHE A 1 78 ? 8.274 -3.595 -14.534 1.00 95.75 78 PHE A CA 1
ATOM 618 C C . PHE A 1 78 ? 7.949 -4.627 -13.459 1.00 95.75 78 PHE A C 1
ATOM 620 O O . PHE A 1 78 ? 8.580 -4.660 -12.405 1.00 95.75 78 PHE A O 1
ATOM 627 N N . ASP A 1 79 ? 6.928 -5.436 -13.722 1.00 96.56 79 ASP A N 1
ATOM 628 C CA . ASP A 1 79 ? 6.390 -6.374 -12.745 1.00 96.56 79 ASP A CA 1
ATOM 629 C C . ASP A 1 79 ? 7.207 -7.673 -12.685 1.00 96.56 79 ASP A C 1
ATOM 631 O O . ASP A 1 79 ? 6.833 -8.723 -13.214 1.00 96.56 79 ASP A O 1
ATOM 635 N N . THR A 1 80 ? 8.398 -7.541 -12.107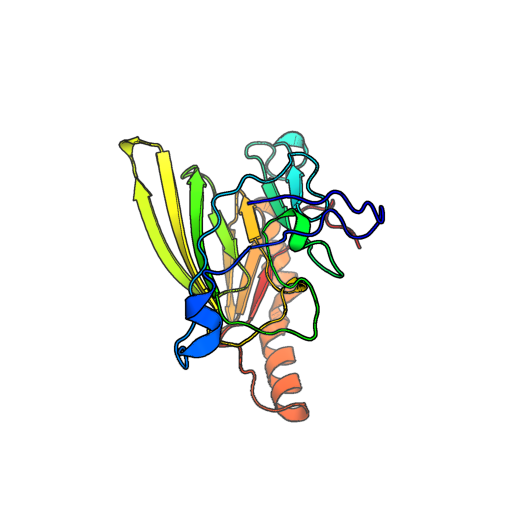 1.00 95.44 80 THR A N 1
ATOM 636 C CA . THR A 1 80 ? 9.398 -8.591 -11.928 1.00 95.44 80 THR A CA 1
ATOM 637 C C . THR A 1 80 ? 10.168 -8.350 -10.629 1.00 95.44 80 THR A C 1
ATOM 639 O O . THR A 1 80 ? 10.527 -7.206 -10.334 1.00 95.44 80 THR A O 1
ATOM 642 N N . PRO A 1 81 ? 10.500 -9.400 -9.856 1.00 95.12 81 PRO A N 1
ATOM 643 C CA . PRO A 1 81 ? 11.321 -9.249 -8.656 1.00 95.12 81 PRO A CA 1
ATOM 644 C C . PRO A 1 81 ? 12.742 -8.745 -8.961 1.00 95.12 81 PRO A C 1
ATOM 646 O O . PRO A 1 81 ? 13.394 -8.192 -8.077 1.00 95.12 81 PRO A O 1
ATOM 649 N N . GLY A 1 82 ? 13.215 -8.892 -10.206 1.00 97.19 82 GLY A N 1
ATOM 650 C CA . GLY A 1 82 ? 14.539 -8.433 -10.639 1.00 97.19 82 GLY A CA 1
ATOM 651 C C . GLY A 1 82 ? 14.701 -6.909 -10.690 1.00 97.19 82 GLY A C 1
ATOM 652 O O . GLY A 1 82 ? 15.825 -6.425 -10.797 1.00 97.19 82 GLY A O 1
ATOM 653 N N . VAL A 1 83 ? 13.607 -6.147 -10.598 1.00 97.06 83 VAL A N 1
ATOM 654 C CA . VAL A 1 83 ? 13.627 -4.681 -10.554 1.00 97.06 83 VAL A CA 1
ATOM 655 C C . VAL A 1 83 ? 13.182 -4.217 -9.170 1.00 97.06 83 VAL A C 1
ATOM 657 O O . VAL A 1 83 ? 12.157 -4.660 -8.655 1.00 97.06 83 VAL A O 1
ATOM 660 N N . LYS A 1 84 ? 13.956 -3.304 -8.573 1.00 97.94 84 LYS A N 1
ATOM 661 C CA . LYS A 1 84 ? 13.628 -2.655 -7.299 1.00 97.94 84 LYS A CA 1
ATOM 662 C C . LYS A 1 84 ? 13.589 -1.145 -7.461 1.00 97.94 84 LYS A C 1
ATOM 664 O O . LYS A 1 84 ? 14.401 -0.579 -8.190 1.00 97.94 84 LYS A O 1
ATOM 669 N N . TYR A 1 85 ? 12.670 -0.498 -6.758 1.00 97.25 85 TYR A N 1
ATOM 670 C CA . TYR A 1 85 ? 12.509 0.950 -6.782 1.00 97.25 85 TYR A CA 1
ATOM 671 C C . TYR A 1 85 ? 11.979 1.476 -5.449 1.00 97.25 85 TYR A C 1
ATOM 673 O O . TYR A 1 85 ? 11.334 0.764 -4.682 1.00 97.25 85 TYR A O 1
ATOM 681 N N . THR A 1 86 ? 12.269 2.743 -5.177 1.00 98.00 86 THR A N 1
ATOM 682 C CA . THR A 1 86 ? 11.581 3.524 -4.147 1.00 98.00 86 THR A CA 1
ATOM 683 C C . THR A 1 86 ? 10.304 4.111 -4.738 1.00 98.00 86 THR A C 1
ATOM 685 O O . THR A 1 86 ? 10.185 4.243 -5.960 1.00 98.00 86 THR A O 1
ATOM 688 N N . TYR A 1 87 ? 9.335 4.474 -3.899 1.00 98.56 87 TYR A N 1
ATOM 689 C CA . TYR A 1 87 ? 8.138 5.153 -4.388 1.00 98.56 87 TYR A CA 1
ATOM 690 C C . TYR A 1 87 ? 7.628 6.208 -3.415 1.00 98.56 87 TYR A C 1
ATOM 692 O O . TYR A 1 87 ? 7.841 6.140 -2.204 1.00 98.56 87 TYR A O 1
ATOM 700 N N . THR A 1 88 ? 6.930 7.186 -3.976 1.00 98.69 88 THR A N 1
ATOM 701 C CA . THR A 1 88 ? 6.036 8.075 -3.243 1.00 98.69 88 THR A CA 1
ATOM 702 C C . THR A 1 88 ? 4.636 7.913 -3.808 1.00 98.69 88 THR A C 1
ATOM 704 O O . THR A 1 88 ? 4.464 7.603 -4.990 1.00 98.69 88 THR A O 1
ATOM 707 N N . ALA A 1 89 ? 3.628 8.084 -2.962 1.00 98.56 89 ALA A N 1
ATOM 708 C CA . ALA A 1 89 ? 2.238 7.950 -3.364 1.00 98.56 89 ALA A CA 1
ATOM 709 C C . ALA A 1 89 ? 1.378 9.017 -2.698 1.00 98.56 89 ALA A C 1
ATOM 711 O O . ALA A 1 89 ? 1.609 9.398 -1.551 1.00 98.56 89 ALA A O 1
ATOM 712 N N . GLN A 1 90 ? 0.373 9.477 -3.436 1.00 98.69 90 GLN A N 1
ATOM 713 C CA . GLN A 1 90 ? -0.731 10.257 -2.902 1.00 98.69 90 GLN A CA 1
ATOM 714 C C . GLN A 1 90 ? -2.017 9.497 -3.191 1.00 98.69 90 GLN A C 1
ATOM 716 O O . GLN A 1 90 ? -2.298 9.181 -4.348 1.00 98.69 90 GLN A O 1
ATOM 721 N N . VAL A 1 91 ? -2.768 9.185 -2.140 1.00 98.62 91 VAL A N 1
ATOM 722 C CA . VAL A 1 91 ? -4.017 8.424 -2.231 1.00 98.62 91 VAL A CA 1
ATOM 723 C C . VAL A 1 91 ? -5.144 9.290 -1.708 1.00 98.62 91 VAL A C 1
ATOM 725 O O . VAL A 1 91 ? -5.121 9.701 -0.550 1.00 98.62 91 VAL A O 1
ATOM 728 N N . THR A 1 92 ? -6.128 9.558 -2.561 1.00 98.62 92 THR A N 1
ATOM 729 C CA . THR A 1 92 ? -7.322 10.318 -2.196 1.00 98.62 92 THR A CA 1
ATOM 730 C C . THR A 1 92 ? -8.505 9.375 -2.011 1.00 98.62 92 THR A C 1
ATOM 732 O O . THR A 1 92 ? -8.827 8.603 -2.912 1.00 98.62 92 THR A O 1
ATOM 735 N N . CYS A 1 93 ? -9.171 9.452 -0.862 1.00 98.25 93 CYS A N 1
ATOM 736 C CA . CYS A 1 93 ? -10.381 8.692 -0.546 1.00 98.25 93 CYS A CA 1
ATOM 737 C C . CYS A 1 93 ? -11.403 9.571 0.197 1.00 98.25 93 CYS A C 1
ATOM 739 O O . CYS A 1 93 ? -11.162 10.758 0.431 1.00 98.25 93 CYS A O 1
ATOM 741 N N . ALA A 1 94 ? -12.576 9.017 0.518 1.00 98.00 94 ALA A N 1
ATOM 742 C CA . ALA A 1 94 ? -13.581 9.702 1.333 1.00 98.00 94 ALA A CA 1
ATOM 743 C C . ALA A 1 94 ? -13.053 9.973 2.753 1.00 98.00 94 ALA A C 1
ATOM 745 O O . ALA A 1 94 ? -12.323 9.152 3.297 1.00 98.00 94 ALA A O 1
ATOM 746 N N . THR A 1 95 ? -13.444 11.095 3.365 1.00 97.25 95 THR A N 1
ATOM 747 C CA . THR A 1 95 ? -12.974 11.518 4.707 1.00 97.25 95 THR A CA 1
ATOM 748 C C . THR A 1 95 ? -13.275 10.536 5.838 1.00 97.25 95 THR A C 1
ATOM 750 O O . THR A 1 95 ? -12.594 10.569 6.855 1.00 97.25 95 THR A O 1
ATOM 753 N N . GLU A 1 96 ? -14.278 9.675 5.663 1.00 96.50 96 GLU A N 1
ATOM 754 C CA . GLU A 1 96 ? -14.652 8.612 6.610 1.00 96.50 96 GLU A CA 1
ATOM 755 C C . GLU A 1 96 ? -13.659 7.429 6.586 1.00 96.50 96 GLU A C 1
ATOM 757 O O . GLU A 1 96 ? -13.708 6.564 7.452 1.00 96.50 96 GLU A O 1
ATOM 762 N N . LEU A 1 97 ? -12.786 7.351 5.572 1.00 98.25 97 LEU A N 1
ATOM 763 C CA . LEU A 1 97 ? -11.903 6.210 5.331 1.00 98.25 97 LEU A CA 1
ATOM 764 C C . LEU A 1 97 ? -10.442 6.571 5.580 1.00 98.25 97 LEU A C 1
ATOM 766 O O . LEU A 1 97 ? -9.993 7.693 5.347 1.00 98.25 97 LEU A O 1
ATOM 770 N N . VAL A 1 98 ? -9.672 5.562 5.966 1.00 98.62 98 VAL A N 1
ATOM 771 C CA . VAL A 1 98 ? -8.224 5.639 6.135 1.00 98.62 98 VAL A CA 1
ATOM 772 C C . VAL A 1 98 ? -7.551 4.865 5.014 1.00 98.62 98 VAL A C 1
ATOM 774 O O . VAL A 1 98 ? -7.914 3.721 4.748 1.00 98.62 98 VAL A O 1
ATOM 777 N N . ALA A 1 99 ? -6.551 5.477 4.378 1.00 98.69 99 ALA A N 1
ATOM 778 C CA . ALA A 1 99 ? -5.650 4.782 3.468 1.00 98.69 99 ALA A CA 1
ATOM 779 C C . ALA A 1 99 ? -4.353 4.398 4.192 1.00 98.69 99 ALA A C 1
ATOM 781 O O . ALA A 1 99 ? -3.796 5.218 4.925 1.00 98.69 99 ALA A O 1
ATOM 782 N N . LEU A 1 100 ? -3.838 3.194 3.941 1.00 98.69 100 LEU A N 1
ATOM 783 C CA . LEU A 1 100 ? -2.476 2.789 4.310 1.00 98.69 100 LEU A CA 1
ATOM 784 C C . LEU A 1 100 ? -1.783 2.179 3.094 1.00 98.69 100 LEU A C 1
ATOM 786 O O . LEU A 1 100 ? -2.428 1.604 2.218 1.00 98.69 100 LEU A O 1
ATOM 790 N N . MET A 1 101 ? -0.459 2.275 3.060 1.00 98.69 101 MET A N 1
ATOM 791 C CA . MET A 1 101 ? 0.368 1.636 2.042 1.00 98.69 101 MET A CA 1
ATOM 792 C C . MET A 1 101 ? 1.582 0.966 2.680 1.00 98.69 101 MET A C 1
ATOM 794 O O . MET A 1 101 ? 1.906 1.241 3.835 1.00 98.69 101 MET A O 1
ATOM 798 N N . SER A 1 102 ? 2.297 0.135 1.918 1.00 98.31 102 SER A N 1
ATOM 799 C CA . SER A 1 102 ? 3.608 -0.418 2.301 1.00 98.31 102 SER A CA 1
ATOM 800 C C . SER A 1 102 ? 4.725 0.643 2.263 1.00 98.31 102 SER A C 1
ATOM 802 O O . SER A 1 102 ? 5.738 0.516 1.567 1.00 98.31 102 SER A O 1
ATOM 804 N N . ALA A 1 103 ? 4.504 1.747 2.972 1.00 98.12 103 ALA A N 1
ATOM 805 C CA . ALA A 1 103 ? 5.313 2.954 2.986 1.00 98.12 103 ALA A CA 1
ATOM 806 C C . ALA A 1 103 ? 5.086 3.745 4.283 1.00 98.12 103 ALA A C 1
ATOM 808 O O . ALA A 1 103 ? 4.107 3.552 5.002 1.00 98.12 103 ALA A O 1
ATOM 809 N N . ILE A 1 104 ? 5.987 4.682 4.567 1.00 97.50 104 ILE A N 1
ATOM 810 C CA . ILE A 1 104 ? 5.881 5.581 5.715 1.00 97.50 104 ILE A CA 1
ATOM 811 C C . ILE A 1 104 ? 4.854 6.669 5.383 1.00 97.50 104 ILE A C 1
ATOM 813 O O . ILE A 1 104 ? 4.944 7.302 4.333 1.00 97.50 104 ILE A O 1
ATOM 817 N N . SER A 1 105 ? 3.883 6.891 6.272 1.00 96.38 105 SER A N 1
ATOM 818 C CA . SER A 1 105 ? 2.933 8.004 6.159 1.00 96.38 105 SER A CA 1
ATOM 819 C C . SER A 1 105 ? 3.643 9.342 6.399 1.00 96.38 105 SER A C 1
ATOM 821 O O . SER A 1 105 ? 4.308 9.515 7.418 1.00 96.38 105 SER A O 1
ATOM 823 N N . GLU A 1 106 ? 3.474 10.290 5.479 1.00 97.50 106 GLU A N 1
ATOM 824 C CA . GLU A 1 106 ? 4.002 11.663 5.554 1.00 97.50 106 GLU A CA 1
ATOM 825 C C . GLU A 1 106 ? 2.903 12.687 5.903 1.00 97.50 106 GLU A C 1
ATOM 827 O O . GLU A 1 106 ? 3.087 13.895 5.765 1.00 97.50 106 GLU A O 1
ATOM 832 N N . GLY A 1 107 ? 1.743 12.204 6.360 1.00 97.25 107 GLY A N 1
ATOM 833 C CA . GLY A 1 107 ? 0.596 13.019 6.753 1.00 97.25 107 GLY A CA 1
ATOM 834 C C . GLY A 1 107 ? -0.578 12.949 5.775 1.00 97.25 107 GLY A C 1
ATOM 835 O O . GLY A 1 107 ? -0.584 12.185 4.807 1.00 97.25 107 GLY A O 1
ATOM 836 N N . LYS A 1 108 ? -1.609 13.749 6.065 1.00 97.50 108 LYS A N 1
ATOM 837 C CA . LYS A 1 108 ? -2.846 13.827 5.283 1.00 97.50 108 LYS A CA 1
ATOM 838 C C . LYS A 1 108 ? -3.318 15.269 5.117 1.00 97.50 108 LYS A C 1
ATOM 840 O O . LYS A 1 108 ? -3.088 16.105 5.988 1.00 97.50 108 LYS A O 1
ATOM 845 N N . LYS A 1 109 ? -4.009 15.543 4.012 1.00 98.06 109 LYS A N 1
ATOM 846 C CA . LYS A 1 109 ? -4.670 16.822 3.732 1.00 98.06 109 LYS A CA 1
ATOM 847 C C . LYS A 1 109 ? -6.144 16.588 3.436 1.00 98.06 109 LYS A C 1
ATOM 849 O O . LYS A 1 109 ? -6.483 15.910 2.468 1.00 98.06 109 LYS A O 1
ATOM 854 N N . GLU A 1 110 ? -7.007 17.169 4.255 1.00 96.81 110 GLU A N 1
ATOM 855 C CA . GLU A 1 110 ? -8.456 17.089 4.089 1.00 96.81 110 GLU A CA 1
ATOM 856 C C . GLU A 1 110 ? -8.972 18.232 3.208 1.00 96.81 110 GLU A C 1
ATOM 858 O O . GLU A 1 110 ? -8.489 19.365 3.265 1.00 96.81 110 GLU A O 1
ATOM 863 N N . ASN A 1 111 ? -9.955 17.921 2.370 1.00 95.31 111 ASN A N 1
ATOM 864 C CA . ASN A 1 111 ? -10.715 18.866 1.571 1.00 95.31 111 ASN A CA 1
ATOM 865 C C . ASN A 1 111 ? -12.188 18.749 1.979 1.00 95.31 111 ASN A C 1
ATOM 867 O O . ASN A 1 111 ? -12.923 17.885 1.495 1.00 95.31 111 ASN A O 1
ATOM 871 N N . THR A 1 112 ? -12.607 19.642 2.873 1.00 91.06 112 THR A N 1
ATOM 872 C CA . THR A 1 112 ? -13.955 19.662 3.457 1.00 91.06 112 THR A CA 1
ATOM 873 C C . THR A 1 112 ? -15.045 19.910 2.416 1.00 91.06 112 THR A C 1
ATOM 875 O O . THR A 1 112 ? -16.117 19.320 2.513 1.00 91.06 112 THR A O 1
ATOM 878 N N . THR A 1 113 ? -14.764 20.698 1.373 1.00 94.06 113 THR A N 1
ATOM 879 C CA . THR A 1 113 ? -15.708 20.976 0.278 1.00 94.06 113 THR A CA 1
ATOM 880 C C . THR A 1 113 ? -16.065 19.717 -0.511 1.00 94.06 113 THR A C 1
ATOM 882 O O . THR A 1 113 ? -17.217 19.524 -0.886 1.00 94.06 113 THR A O 1
ATOM 885 N N . THR A 1 114 ? -15.084 18.848 -0.759 1.00 95.38 114 THR A N 1
ATOM 886 C CA . THR A 1 114 ? -15.270 17.614 -1.552 1.00 95.38 114 THR A CA 1
ATOM 887 C C . THR A 1 114 ? -15.501 16.365 -0.701 1.00 95.38 114 THR A C 1
ATOM 889 O O . THR A 1 114 ? -15.755 15.302 -1.260 1.00 95.38 114 THR A O 1
ATOM 892 N N . LYS A 1 115 ? -15.423 16.477 0.635 1.00 97.00 115 LYS A N 1
ATOM 893 C CA . LYS A 1 115 ? -15.436 15.345 1.582 1.00 97.00 115 LYS A CA 1
ATOM 894 C C . LYS A 1 115 ? -14.393 14.275 1.240 1.00 97.00 115 LYS A C 1
ATOM 896 O O . LYS A 1 115 ? -14.637 13.073 1.349 1.00 97.00 115 LYS A O 1
ATOM 901 N N . GLN A 1 116 ? -13.217 14.731 0.815 1.00 98.06 116 GLN A N 1
ATOM 902 C CA . GLN A 1 116 ? -12.087 13.873 0.480 1.00 98.06 116 GLN A CA 1
ATOM 903 C C . GLN A 1 116 ? -10.887 14.166 1.369 1.00 98.06 116 GLN A C 1
ATOM 905 O O . GLN A 1 116 ? -10.665 15.294 1.807 1.00 98.06 116 GLN A O 1
ATOM 910 N N . VAL A 1 117 ? -10.073 13.147 1.589 1.00 98.38 117 VAL A N 1
ATOM 911 C CA . VAL A 1 117 ? -8.793 13.231 2.281 1.00 98.38 117 VAL A CA 1
ATOM 912 C C . VAL A 1 117 ? -7.717 12.647 1.379 1.00 98.38 117 VAL A C 1
ATOM 914 O O . VAL A 1 117 ? -7.926 11.620 0.741 1.00 98.38 117 VAL A O 1
ATOM 917 N N . THR A 1 118 ? -6.575 13.324 1.282 1.00 98.62 118 THR A N 1
ATOM 918 C CA . THR A 1 118 ? -5.406 12.844 0.537 1.00 98.62 118 THR A CA 1
ATOM 919 C C . THR A 1 118 ? -4.296 12.482 1.506 1.00 98.62 118 THR A C 1
ATOM 921 O O . THR A 1 118 ? -3.808 13.350 2.228 1.00 98.62 118 THR A O 1
ATOM 924 N N . TYR A 1 119 ? -3.896 11.216 1.509 1.00 98.69 119 TYR A N 1
ATOM 925 C CA . TYR A 1 119 ? -2.779 10.687 2.284 1.00 98.69 119 TYR A CA 1
ATOM 926 C C . TYR A 1 119 ? -1.504 10.688 1.445 1.00 98.69 119 TYR A C 1
ATOM 928 O O . TYR A 1 119 ? -1.538 10.281 0.283 1.00 98.69 119 TYR A O 1
ATOM 936 N N . SER A 1 120 ? -0.388 11.113 2.038 1.00 98.75 120 SER A N 1
ATOM 937 C CA . SER A 1 120 ? 0.937 11.085 1.411 1.00 98.75 120 SER A CA 1
ATOM 938 C C . SER A 1 120 ? 1.786 9.973 2.017 1.00 98.75 120 SER A C 1
ATOM 940 O O . SER A 1 120 ? 1.818 9.811 3.239 1.00 98.75 120 SER A O 1
ATOM 942 N N . PHE A 1 121 ? 2.498 9.231 1.172 1.00 98.75 121 PHE A N 1
ATOM 943 C CA . PHE A 1 121 ? 3.366 8.133 1.588 1.00 98.75 121 PHE A CA 1
ATOM 944 C C . PHE A 1 121 ? 4.721 8.167 0.889 1.00 98.75 121 PHE A C 1
ATOM 946 O O . PHE A 1 121 ? 4.814 8.535 -0.287 1.00 98.75 121 PHE A O 1
ATOM 953 N N . ARG A 1 122 ? 5.750 7.676 1.586 1.00 98.50 122 ARG A N 1
ATOM 954 C CA . ARG A 1 122 ? 7.105 7.498 1.059 1.00 98.50 122 ARG A CA 1
ATOM 955 C C . ARG A 1 122 ? 7.704 6.157 1.476 1.00 98.50 122 ARG A C 1
ATOM 957 O O . ARG A 1 122 ? 7.801 5.844 2.659 1.00 98.50 122 ARG A O 1
ATOM 964 N N . GLN A 1 123 ? 8.158 5.388 0.492 1.00 98.25 123 GLN A N 1
ATOM 965 C CA . GLN A 1 123 ? 8.949 4.172 0.665 1.00 98.25 123 GLN A CA 1
ATOM 966 C C . GLN A 1 123 ? 10.394 4.451 0.227 1.00 98.25 123 GLN A C 1
ATOM 968 O O . GLN A 1 123 ? 10.676 4.453 -0.976 1.00 98.25 123 GLN A O 1
ATOM 973 N N . PRO A 1 124 ? 11.307 4.746 1.170 1.00 97.19 124 PRO A N 1
ATOM 974 C CA . PRO A 1 124 ? 12.687 5.099 0.851 1.00 97.19 124 PRO A CA 1
ATOM 975 C C . PRO A 1 124 ? 13.590 3.887 0.584 1.00 97.19 124 PRO A C 1
ATOM 977 O O . PRO A 1 124 ? 14.668 4.069 0.022 1.00 97.19 124 PRO A O 1
ATOM 980 N N . VAL A 1 125 ? 13.183 2.674 0.971 1.00 97.38 125 VAL A N 1
ATOM 981 C CA . VAL A 1 125 ? 13.953 1.446 0.742 1.00 97.38 125 VAL A CA 1
ATOM 982 C C . VAL A 1 125 ? 13.512 0.820 -0.589 1.00 97.38 125 VAL A C 1
ATOM 984 O O . VAL A 1 125 ? 12.310 0.653 -0.804 1.00 97.38 125 VAL A O 1
ATOM 987 N N . PRO A 1 126 ? 14.434 0.474 -1.512 1.00 97.81 126 PRO A N 1
ATOM 988 C CA . PRO A 1 126 ? 14.062 -0.135 -2.786 1.00 97.81 126 PRO A CA 1
ATOM 989 C C . PRO A 1 126 ? 13.359 -1.490 -2.617 1.00 97.81 126 PRO A C 1
ATOM 991 O O . PRO A 1 126 ? 13.941 -2.441 -2.091 1.00 97.81 126 PRO A O 1
ATOM 994 N N . ILE A 1 127 ? 12.135 -1.597 -3.137 1.00 98.19 127 ILE A N 1
ATOM 995 C CA . ILE A 1 127 ? 11.313 -2.814 -3.117 1.00 98.19 127 ILE A CA 1
ATOM 996 C C . ILE A 1 127 ? 10.930 -3.253 -4.527 1.00 98.19 127 ILE A C 1
ATOM 998 O O . ILE A 1 127 ? 10.924 -2.452 -5.462 1.00 98.19 127 ILE A O 1
ATOM 1002 N N . SER A 1 128 ? 10.601 -4.531 -4.677 1.00 98.19 128 SER A N 1
ATOM 1003 C CA . SER A 1 128 ? 9.991 -5.061 -5.897 1.00 98.19 128 SER A CA 1
ATOM 1004 C C . SER A 1 128 ? 8.500 -4.708 -5.966 1.00 98.19 128 SER A C 1
ATOM 1006 O O . SER A 1 128 ? 7.861 -4.485 -4.937 1.00 98.19 128 SER A O 1
ATOM 1008 N N . SER A 1 129 ? 7.928 -4.696 -7.173 1.00 97.88 129 SER A N 1
ATOM 1009 C CA . SER A 1 129 ? 6.538 -4.278 -7.425 1.00 97.88 129 SER A CA 1
ATOM 1010 C C . SER A 1 129 ? 5.491 -5.006 -6.590 1.00 97.88 129 SER A C 1
ATOM 1012 O O . SER A 1 129 ? 4.552 -4.372 -6.104 1.00 97.88 129 SER A O 1
ATOM 1014 N N . TYR A 1 130 ? 5.675 -6.308 -6.376 1.00 97.62 130 TYR A N 1
ATOM 1015 C CA . TYR A 1 130 ? 4.739 -7.145 -5.627 1.00 97.62 130 TYR A CA 1
ATOM 1016 C C . TYR A 1 130 ? 4.633 -6.778 -4.136 1.00 97.62 130 TYR A C 1
ATOM 1018 O O . TYR A 1 130 ? 3.698 -7.219 -3.476 1.00 97.62 130 TYR A O 1
ATOM 1026 N N . LEU A 1 131 ? 5.573 -5.984 -3.605 1.00 98.25 131 LEU A N 1
ATOM 1027 C CA . LEU A 1 131 ? 5.552 -5.470 -2.231 1.00 98.25 131 LEU A CA 1
ATOM 1028 C C . LEU A 1 131 ? 4.847 -4.115 -2.108 1.00 98.25 131 LEU A C 1
ATOM 1030 O O . LEU A 1 131 ? 4.666 -3.622 -0.994 1.00 98.25 131 LEU A O 1
ATOM 1034 N N . VAL A 1 132 ? 4.459 -3.478 -3.217 1.00 98.56 132 VAL A N 1
ATOM 1035 C CA . VAL A 1 132 ? 3.541 -2.337 -3.147 1.00 98.56 132 VAL A CA 1
ATOM 1036 C C . VAL A 1 132 ? 2.207 -2.859 -2.620 1.00 98.56 132 VAL A C 1
ATOM 1038 O O . VAL A 1 132 ? 1.696 -3.859 -3.105 1.00 98.56 132 VAL A O 1
ATOM 1041 N N . ALA A 1 133 ? 1.651 -2.196 -1.617 1.00 98.44 133 ALA A N 1
ATOM 1042 C CA . ALA A 1 133 ? 0.355 -2.545 -1.060 1.00 98.44 133 ALA A CA 1
ATOM 1043 C C . ALA A 1 133 ? -0.444 -1.274 -0.791 1.00 98.44 133 ALA A C 1
ATOM 1045 O O . ALA A 1 133 ? 0.136 -0.238 -0.456 1.00 98.44 133 ALA A O 1
ATOM 1046 N N . LEU A 1 134 ? -1.760 -1.369 -0.935 1.00 98.75 134 LEU A N 1
ATOM 1047 C CA . LEU A 1 134 ? -2.733 -0.342 -0.605 1.00 98.75 134 LEU A CA 1
ATOM 1048 C C . LEU A 1 134 ? -3.916 -0.992 0.111 1.00 98.75 134 LEU A C 1
ATOM 1050 O O . LEU A 1 134 ? -4.440 -2.013 -0.332 1.00 98.75 134 LEU A O 1
ATOM 1054 N N . VAL A 1 135 ? -4.365 -0.348 1.180 1.00 98.69 135 VAL A N 1
ATOM 1055 C CA . VAL A 1 135 ? -5.658 -0.602 1.811 1.00 98.69 135 VAL A CA 1
ATOM 1056 C C . VAL A 1 135 ? -6.402 0.715 1.973 1.00 98.69 135 VAL A C 1
ATOM 1058 O O . VAL A 1 135 ? -5.783 1.743 2.256 1.00 98.69 135 VAL A O 1
ATOM 1061 N N . VAL A 1 136 ? -7.720 0.687 1.796 1.00 98.69 136 VAL A N 1
ATOM 1062 C CA . VAL A 1 136 ? -8.613 1.804 2.109 1.00 98.69 136 VAL A CA 1
ATOM 1063 C C . VAL A 1 136 ? -9.860 1.254 2.788 1.00 98.69 136 VAL A C 1
ATOM 1065 O O . VAL A 1 136 ? -10.544 0.414 2.213 1.00 98.69 136 VAL A O 1
ATOM 1068 N N . GLY A 1 137 ? -10.181 1.733 3.985 1.00 98.44 137 GLY A N 1
ATOM 1069 C CA . GLY A 1 137 ? -11.366 1.283 4.716 1.00 98.44 137 GLY A CA 1
ATOM 1070 C C . GLY A 1 137 ? -11.597 2.059 6.007 1.00 98.44 137 GLY A C 1
ATOM 1071 O O . GLY A 1 137 ? -10.858 2.997 6.315 1.00 98.44 137 GLY A O 1
ATOM 1072 N N . ASP A 1 138 ? -12.615 1.658 6.765 1.00 98.19 138 ASP A N 1
ATOM 1073 C CA . ASP A 1 138 ? -12.812 2.116 8.144 1.00 98.19 138 ASP A CA 1
ATOM 1074 C C . ASP A 1 138 ? -11.785 1.415 9.045 1.00 98.19 138 ASP A C 1
ATOM 1076 O O . ASP A 1 138 ? -11.949 0.252 9.415 1.00 98.19 138 ASP A O 1
ATOM 1080 N N . LEU A 1 139 ? -10.666 2.094 9.311 1.00 98.38 139 LEU A N 1
ATOM 1081 C CA . LEU A 1 139 ? -9.537 1.536 10.050 1.00 98.38 139 LEU A CA 1
ATOM 1082 C C . LEU A 1 139 ? -9.255 2.341 11.310 1.00 98.38 139 LEU A C 1
ATOM 1084 O O . LEU A 1 139 ? -9.151 3.568 11.288 1.00 98.38 139 LEU A O 1
ATOM 1088 N N . GLN A 1 140 ? -9.004 1.618 12.394 1.00 98.06 140 GLN A N 1
ATOM 1089 C CA . GLN A 1 140 ? -8.448 2.157 13.623 1.00 98.06 140 GLN A CA 1
ATOM 1090 C C . GLN A 1 140 ? -7.100 1.532 13.922 1.00 98.06 140 GLN A C 1
ATOM 1092 O O . GLN A 1 140 ? -6.798 0.424 13.483 1.00 98.06 140 GLN A O 1
ATOM 1097 N N . SER A 1 141 ? -6.308 2.251 14.715 1.00 97.94 141 SER A N 1
ATOM 1098 C CA . SER A 1 141 ? -5.002 1.779 15.144 1.00 97.94 141 SER A CA 1
ATOM 1099 C C . SER A 1 141 ? -4.786 1.832 16.642 1.00 97.94 141 SER A C 1
ATOM 1101 O O . SER A 1 141 ? -5.358 2.686 17.330 1.00 97.94 141 SER A O 1
ATOM 1103 N N . ARG A 1 142 ? -3.863 0.996 17.111 1.00 98.19 142 ARG A N 1
ATOM 1104 C CA . ARG A 1 142 ? -3.269 1.056 18.449 1.00 98.19 142 ARG A CA 1
ATOM 1105 C C . ARG A 1 142 ? -1.772 0.805 18.346 1.00 98.19 142 ARG A C 1
ATOM 1107 O O . ARG A 1 142 ? -1.345 -0.101 17.630 1.00 98.19 142 ARG A O 1
ATOM 1114 N N . ASP A 1 143 ? -0.984 1.608 19.045 1.00 97.62 143 ASP A N 1
ATOM 1115 C CA . ASP A 1 143 ? 0.439 1.329 19.212 1.00 97.62 143 ASP A CA 1
ATOM 1116 C C . ASP A 1 143 ? 0.605 0.148 20.178 1.00 97.62 143 ASP A C 1
ATOM 1118 O O . ASP A 1 143 ? -0.002 0.122 21.247 1.00 97.62 143 ASP A O 1
ATOM 1122 N N . ILE A 1 144 ? 1.411 -0.835 19.781 1.00 97.38 144 ILE A N 1
ATOM 1123 C CA . ILE A 1 144 ? 1.766 -2.007 20.602 1.00 97.38 144 ILE A CA 1
ATOM 1124 C C . ILE A 1 144 ? 3.244 -1.979 21.020 1.00 97.38 144 ILE A C 1
ATOM 1126 O O . ILE A 1 144 ? 3.664 -2.723 21.901 1.00 97.38 144 ILE A O 1
ATOM 1130 N N . SER A 1 145 ? 4.045 -1.108 20.399 1.00 96.62 145 SER A N 1
ATOM 1131 C CA . SER A 1 145 ? 5.418 -0.783 20.795 1.00 96.62 145 SER A CA 1
ATOM 1132 C C . SER A 1 145 ? 5.820 0.593 20.239 1.00 96.62 145 SER A C 1
ATOM 1134 O O . SER A 1 145 ? 5.080 1.158 19.433 1.00 96.62 145 SER A O 1
ATOM 1136 N N . PRO A 1 146 ? 7.006 1.135 20.583 1.00 95.06 146 PRO A N 1
ATOM 1137 C CA . PRO A 1 146 ? 7.499 2.393 20.010 1.00 95.06 146 PRO A CA 1
ATOM 1138 C C . PRO A 1 146 ? 7.625 2.414 18.476 1.00 95.06 146 PRO A C 1
ATOM 1140 O O . PRO A 1 146 ? 7.712 3.492 17.891 1.00 95.06 146 PRO A O 1
ATOM 1143 N N . ARG A 1 147 ? 7.677 1.245 17.823 1.00 95.50 147 ARG A N 1
ATOM 1144 C CA . ARG A 1 147 ? 7.828 1.113 16.361 1.00 95.50 147 ARG A CA 1
ATOM 1145 C C . ARG A 1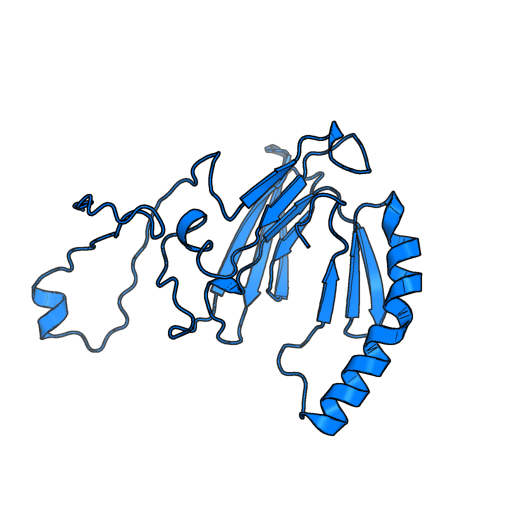 147 ? 6.818 0.166 15.712 1.00 95.50 147 ARG A C 1
ATOM 1147 O O . ARG A 1 147 ? 6.936 -0.094 14.514 1.00 95.50 147 ARG A O 1
ATOM 1154 N N . CYS A 1 148 ? 5.863 -0.347 16.485 1.00 97.19 148 CYS A N 1
ATOM 1155 C CA . CYS A 1 148 ? 4.860 -1.291 16.014 1.00 97.19 148 CYS A CA 1
ATOM 1156 C C . CYS A 1 148 ? 3.454 -0.805 16.331 1.00 97.19 148 CYS A C 1
ATOM 1158 O O . CYS A 1 148 ? 3.137 -0.456 17.471 1.00 97.19 148 CYS A O 1
ATOM 1160 N N . LYS A 1 149 ? 2.594 -0.870 15.322 1.00 97.44 149 LYS A N 1
ATOM 1161 C CA . LYS A 1 149 ? 1.191 -0.487 15.407 1.00 97.44 149 LYS A CA 1
ATOM 1162 C C . LYS A 1 149 ? 0.334 -1.560 14.770 1.00 97.44 149 LYS A C 1
ATOM 1164 O O . LYS A 1 149 ? 0.687 -2.083 13.718 1.00 97.44 149 LYS A O 1
ATOM 1169 N N . VAL A 1 150 ? -0.794 -1.863 15.389 1.00 98.19 150 VAL A N 1
ATOM 1170 C CA . VAL A 1 150 ? -1.816 -2.704 14.771 1.00 98.19 150 VAL A CA 1
ATOM 1171 C C . VAL A 1 150 ? -2.907 -1.839 14.161 1.00 98.19 150 VAL A C 1
ATOM 1173 O O . VAL A 1 150 ? -3.241 -0.786 14.707 1.00 98.19 150 VAL A O 1
ATOM 1176 N N . TRP A 1 151 ? -3.464 -2.305 13.051 1.00 98.50 151 TRP A N 1
ATOM 1177 C CA . TRP A 1 151 ? -4.578 -1.715 12.325 1.00 98.50 151 TRP A CA 1
ATOM 1178 C C . TRP A 1 151 ? -5.648 -2.772 12.078 1.00 98.50 151 TRP A C 1
ATOM 1180 O O . TRP A 1 151 ? -5.328 -3.911 11.741 1.00 98.50 151 TRP A O 1
ATOM 1190 N N . SER A 1 152 ? -6.916 -2.397 12.202 1.00 98.12 152 SER A N 1
ATOM 1191 C CA . SER A 1 152 ? -8.053 -3.238 11.815 1.00 98.12 152 SER A CA 1
ATOM 1192 C C . SER A 1 152 ? -9.326 -2.400 11.719 1.00 98.12 152 SER A C 1
ATOM 1194 O O . SER A 1 152 ? -9.326 -1.219 12.072 1.00 98.12 152 SER A O 1
ATOM 1196 N N . GLU A 1 153 ? -10.441 -3.026 11.339 1.00 98.19 153 GLU A N 1
ATOM 1197 C CA . GLU A 1 153 ? -11.765 -2.442 11.584 1.00 98.19 153 GLU A CA 1
ATOM 1198 C C . GLU A 1 153 ? -11.988 -2.202 13.096 1.00 98.19 153 GLU A C 1
ATOM 1200 O O . GLU A 1 153 ? -11.467 -2.977 13.915 1.00 98.19 153 GLU A O 1
ATOM 1205 N N . PRO A 1 154 ? -12.764 -1.170 13.497 1.00 97.56 154 PRO A N 1
ATOM 1206 C CA . PRO A 1 154 ? -12.918 -0.765 14.899 1.00 97.56 154 PRO A CA 1
ATOM 1207 C C . PRO A 1 154 ? -13.291 -1.905 15.854 1.00 97.56 154 PRO A C 1
ATOM 1209 O O . PRO A 1 154 ? -12.740 -2.014 16.947 1.00 97.56 154 PRO A O 1
ATOM 1212 N N . ALA A 1 155 ? -14.189 -2.798 15.432 1.00 96.44 155 ALA A N 1
ATOM 1213 C CA . ALA A 1 155 ? -14.672 -3.906 16.256 1.00 96.44 155 ALA A CA 1
ATOM 1214 C C . ALA A 1 155 ? -13.617 -5.005 16.517 1.00 96.44 155 ALA A C 1
ATOM 1216 O O . ALA A 1 155 ? -13.816 -5.844 17.396 1.00 96.44 155 ALA A O 1
ATOM 1217 N N . MET A 1 156 ? -12.501 -5.010 15.776 1.00 96.81 156 MET A N 1
ATOM 1218 C CA . MET A 1 156 ? -11.435 -6.014 15.888 1.00 96.81 156 MET A CA 1
ATOM 1219 C C . MET A 1 156 ? -10.160 -5.474 16.556 1.00 96.81 156 MET A C 1
ATOM 1221 O O . MET A 1 156 ? -9.275 -6.257 16.908 1.00 96.81 156 MET A O 1
ATOM 1225 N N . VAL A 1 157 ? -10.050 -4.158 16.773 1.00 97.19 157 VAL A N 1
ATOM 1226 C CA . VAL A 1 157 ? -8.755 -3.535 17.103 1.00 97.19 157 VAL A CA 1
ATOM 1227 C C . VAL A 1 157 ? -8.196 -4.013 18.439 1.00 97.19 157 VAL A C 1
ATOM 1229 O O . VAL A 1 157 ? -7.024 -4.363 18.518 1.00 97.19 157 VAL A O 1
ATOM 1232 N N . GLU A 1 158 ? -9.036 -4.146 19.465 1.00 97.81 158 GLU A N 1
ATOM 1233 C CA . GLU A 1 158 ? -8.588 -4.582 20.795 1.00 97.81 158 GLU A CA 1
ATOM 1234 C C . GLU A 1 158 ? -8.184 -6.067 20.814 1.00 97.81 158 GLU A C 1
ATOM 1236 O O . GLU A 1 158 ? -7.207 -6.443 21.460 1.00 97.81 158 GLU A O 1
ATOM 1241 N N . LYS A 1 159 ? -8.868 -6.918 20.034 1.00 97.62 159 LYS A N 1
ATOM 1242 C CA . LYS A 1 159 ? -8.461 -8.324 19.849 1.00 97.62 159 LYS A CA 1
ATOM 1243 C C . LYS A 1 159 ? -7.126 -8.415 19.112 1.00 97.62 159 LYS A C 1
ATOM 1245 O O . LYS A 1 159 ? -6.268 -9.200 19.493 1.00 97.62 159 LYS A O 1
ATOM 1250 N N . THR A 1 160 ? -6.942 -7.568 18.102 1.00 97.00 160 THR A N 1
ATOM 1251 C CA . THR A 1 160 ? -5.703 -7.475 17.320 1.00 97.00 160 THR A CA 1
ATOM 1252 C C . THR A 1 160 ? -4.529 -7.023 18.196 1.00 97.00 160 THR A C 1
ATOM 1254 O O . THR A 1 160 ? -3.437 -7.574 18.094 1.00 97.00 160 THR A O 1
ATOM 1257 N N . VAL A 1 161 ? -4.747 -6.063 19.103 1.00 97.94 161 VAL A N 1
ATOM 1258 C CA . VAL A 1 161 ? -3.739 -5.647 20.095 1.00 97.94 161 VAL A CA 1
ATOM 1259 C C . VAL A 1 161 ? -3.319 -6.815 20.975 1.00 97.94 161 VAL A C 1
ATOM 1261 O O . VAL A 1 161 ? -2.123 -7.055 21.125 1.00 97.94 161 VAL A O 1
ATOM 1264 N N . PHE A 1 162 ? -4.292 -7.526 21.552 1.00 97.56 162 PHE A N 1
ATOM 1265 C CA . PHE A 1 162 ? -4.016 -8.660 22.430 1.00 97.56 162 PHE A CA 1
ATOM 1266 C C . PHE A 1 162 ? -3.212 -9.745 21.705 1.00 97.56 162 PHE A C 1
ATOM 1268 O O . PHE A 1 162 ? -2.175 -10.176 22.208 1.00 97.56 162 PHE A O 1
ATOM 1275 N N . GLU A 1 163 ? -3.650 -10.126 20.504 1.00 98.06 163 GLU A N 1
ATOM 1276 C CA . GLU A 1 163 ? -3.033 -11.200 19.722 1.00 98.06 163 GLU A CA 1
ATOM 1277 C C . GLU A 1 163 ? -1.580 -10.877 19.339 1.00 98.06 163 GLU A C 1
ATOM 1279 O O . GLU A 1 163 ? -0.688 -11.718 19.442 1.00 98.06 163 GLU A O 1
ATOM 1284 N N . PHE A 1 164 ? -1.306 -9.627 18.953 1.00 97.81 164 PHE A N 1
ATOM 1285 C CA . PHE A 1 164 ? 0.001 -9.224 18.433 1.00 97.81 164 PHE A CA 1
ATOM 1286 C C . PHE A 1 164 ? 0.893 -8.491 19.445 1.00 97.81 164 PHE A C 1
ATOM 1288 O O . PHE A 1 164 ? 1.942 -7.963 19.064 1.00 97.81 164 PHE A O 1
ATOM 1295 N N . ALA A 1 165 ? 0.552 -8.502 20.737 1.00 96.94 165 ALA A N 1
ATOM 1296 C CA . ALA A 1 165 ? 1.299 -7.801 21.789 1.00 96.94 165 ALA A CA 1
ATOM 1297 C C . ALA A 1 165 ? 2.798 -8.177 21.855 1.00 96.94 165 ALA A C 1
ATOM 1299 O O . ALA A 1 165 ? 3.633 -7.364 22.246 1.00 96.94 165 ALA A O 1
ATOM 1300 N N . ASN A 1 166 ? 3.168 -9.390 21.427 1.00 97.06 166 ASN A N 1
ATOM 1301 C CA . ASN A 1 166 ? 4.554 -9.878 21.442 1.00 97.06 166 ASN A CA 1
ATOM 1302 C C . ASN A 1 166 ? 5.400 -9.475 20.216 1.00 97.06 166 ASN A C 1
ATOM 1304 O O . ASN A 1 166 ? 6.575 -9.837 20.148 1.00 97.06 166 ASN A O 1
ATOM 1308 N N . THR A 1 167 ? 4.855 -8.714 19.262 1.00 98.00 167 THR A N 1
ATOM 1309 C CA . THR A 1 167 ? 5.537 -8.379 17.995 1.00 98.00 167 THR A CA 1
ATOM 1310 C C . THR A 1 167 ? 6.914 -7.743 18.199 1.00 98.00 167 THR A C 1
ATOM 1312 O O . THR A 1 167 ? 7.886 -8.148 17.566 1.00 98.00 167 THR A O 1
ATOM 1315 N N . GLU A 1 168 ? 7.042 -6.800 19.135 1.00 97.00 168 GLU A N 1
ATOM 1316 C CA . GLU A 1 168 ? 8.327 -6.145 19.415 1.00 97.00 168 GLU A CA 1
ATOM 1317 C C . GLU A 1 168 ? 9.388 -7.129 19.919 1.00 97.00 168 GLU A C 1
ATOM 1319 O O . GLU A 1 168 ? 10.563 -7.010 19.578 1.00 97.00 168 GLU A O 1
ATOM 1324 N N . ARG A 1 169 ? 8.981 -8.124 20.715 1.00 97.38 169 ARG A N 1
ATOM 1325 C CA . ARG A 1 169 ? 9.891 -9.167 21.195 1.00 97.38 169 ARG A CA 1
ATOM 1326 C C . ARG A 1 169 ? 10.410 -10.004 20.029 1.00 97.38 169 ARG A C 1
ATOM 1328 O O . ARG A 1 169 ? 11.600 -10.301 19.992 1.00 97.38 169 ARG A O 1
ATOM 1335 N N . PHE A 1 170 ? 9.543 -10.358 19.081 1.00 97.31 170 PHE A N 1
ATOM 1336 C CA . PHE A 1 170 ? 9.949 -11.102 17.888 1.00 97.31 170 PHE A CA 1
ATOM 1337 C C . PHE A 1 170 ? 10.887 -10.292 16.997 1.00 97.31 170 PHE A C 1
ATOM 1339 O O . PHE A 1 170 ? 11.883 -10.838 16.535 1.00 97.31 170 PHE A O 1
ATOM 1346 N N . LEU A 1 171 ? 10.632 -8.993 16.814 1.00 97.12 171 LEU A N 1
ATOM 1347 C CA . LEU A 1 171 ? 11.531 -8.126 16.049 1.00 97.12 171 LEU A CA 1
ATOM 1348 C C . LEU A 1 171 ? 12.913 -8.016 16.687 1.00 97.12 171 LEU A C 1
ATOM 1350 O O . LEU A 1 171 ? 13.900 -8.145 15.976 1.00 97.12 171 LEU A O 1
ATOM 1354 N N . LYS A 1 172 ? 13.003 -7.845 18.011 1.00 97.19 172 LYS A N 1
ATOM 1355 C CA . LYS A 1 172 ? 14.299 -7.798 18.708 1.00 97.19 172 LYS A CA 1
ATOM 1356 C C . LYS A 1 172 ? 15.097 -9.086 18.521 1.00 97.19 172 LYS A C 1
ATOM 1358 O O . LYS A 1 172 ? 16.264 -9.028 18.159 1.00 97.19 172 LYS A O 1
ATOM 1363 N N . LEU A 1 173 ? 14.450 -10.240 18.692 1.00 97.44 173 LEU A N 1
ATOM 1364 C CA . LEU A 1 173 ? 15.087 -11.539 18.459 1.00 97.44 173 LEU A CA 1
ATOM 1365 C C . LEU A 1 173 ? 15.510 -11.714 16.993 1.00 97.44 173 LEU A C 1
ATOM 1367 O O . LEU A 1 173 ? 16.596 -12.212 16.716 1.00 97.44 173 LEU A O 1
ATOM 1371 N N . ALA A 1 174 ? 14.676 -11.284 16.044 1.00 97.38 174 ALA A N 1
ATOM 1372 C CA . ALA A 1 174 ? 15.028 -11.312 14.630 1.00 97.38 174 ALA A CA 1
ATOM 1373 C C . ALA A 1 174 ? 16.229 -10.403 14.329 1.00 97.38 174 ALA A C 1
ATOM 1375 O O . ALA A 1 174 ? 17.088 -10.789 13.545 1.00 97.38 174 ALA A O 1
ATOM 1376 N N . GLU A 1 175 ? 16.327 -9.236 14.968 1.00 97.25 175 GLU A N 1
ATOM 1377 C CA . GLU A 1 175 ? 17.466 -8.329 14.808 1.00 97.25 175 GLU A CA 1
ATOM 1378 C C . GLU A 1 175 ? 18.767 -8.893 15.388 1.00 97.25 175 GLU A C 1
ATOM 1380 O O . GLU A 1 175 ? 19.831 -8.702 14.799 1.00 97.25 175 GLU A O 1
ATOM 1385 N N . GLU A 1 176 ? 18.690 -9.625 16.501 1.00 97.69 176 GLU A N 1
ATOM 1386 C CA . GLU A 1 176 ? 19.838 -10.329 17.089 1.00 97.69 176 GLU A CA 1
ATOM 1387 C C . GLU A 1 176 ? 20.398 -11.409 16.148 1.00 97.69 176 GLU A C 1
ATOM 1389 O O . GLU A 1 176 ? 21.608 -11.630 16.116 1.00 97.69 176 GLU A O 1
ATOM 1394 N N . ILE A 1 177 ? 19.534 -12.060 15.362 1.00 97.81 177 ILE A N 1
ATOM 1395 C CA . ILE A 1 177 ? 19.913 -13.159 14.460 1.00 97.81 177 ILE A CA 1
ATOM 1396 C C . ILE A 1 177 ? 20.301 -12.645 13.067 1.00 97.81 177 ILE A C 1
ATOM 1398 O O . ILE A 1 177 ? 21.287 -13.093 12.483 1.00 97.81 177 ILE A O 1
ATOM 1402 N N . CYS A 1 178 ? 19.511 -11.726 12.514 1.00 97.12 178 CYS A N 1
ATOM 1403 C CA . CYS A 1 178 ? 19.562 -11.328 11.106 1.00 97.12 178 CYS A CA 1
ATOM 1404 C C . CYS A 1 178 ? 20.182 -9.941 10.885 1.00 97.12 178 CYS A C 1
ATOM 1406 O O . CYS A 1 178 ? 20.376 -9.538 9.737 1.00 97.12 178 CYS A O 1
ATOM 1408 N N . GLY A 1 179 ? 20.491 -9.211 11.957 1.00 96.44 179 GLY A N 1
ATOM 1409 C CA . GLY A 1 179 ? 20.924 -7.821 11.899 1.00 96.44 179 GLY A CA 1
ATOM 1410 C C . GLY A 1 179 ? 19.761 -6.828 11.922 1.00 96.44 179 GLY A C 1
ATOM 1411 O O . GLY A 1 179 ? 18.587 -7.185 11.967 1.00 96.44 179 GLY A O 1
ATOM 1412 N N . LYS A 1 180 ? 20.109 -5.542 11.914 1.00 96.06 180 LYS A N 1
ATOM 1413 C CA . LYS A 1 180 ? 19.187 -4.421 12.127 1.00 96.06 180 LYS A CA 1
ATOM 1414 C C . LYS A 1 180 ? 17.971 -4.437 11.186 1.00 96.06 180 LYS A C 1
ATOM 1416 O O . LYS A 1 180 ? 18.090 -4.672 9.986 1.00 96.06 180 LYS A O 1
ATOM 1421 N N . TYR A 1 181 ? 16.805 -4.072 11.717 1.00 95.62 181 TYR A N 1
ATOM 1422 C CA . TYR A 1 181 ? 15.596 -3.864 10.930 1.00 95.62 181 TYR A CA 1
ATOM 1423 C C . TYR A 1 181 ? 15.652 -2.533 10.155 1.00 95.62 181 TYR A C 1
ATOM 1425 O O . TYR A 1 181 ? 15.597 -1.444 10.732 1.00 95.62 181 TYR A O 1
ATOM 1433 N N . GLU A 1 182 ? 15.734 -2.611 8.826 1.00 94.12 182 GLU A N 1
ATOM 1434 C CA . GLU A 1 182 ? 15.985 -1.447 7.956 1.00 94.12 182 GLU A CA 1
ATOM 1435 C C . GLU A 1 182 ? 14.735 -0.630 7.575 1.00 94.12 182 GLU A C 1
ATOM 1437 O O . GLU A 1 182 ? 14.843 0.441 6.979 1.00 94.12 182 GLU A O 1
ATOM 1442 N N . TRP A 1 183 ? 13.528 -1.083 7.925 1.00 94.19 183 TRP A N 1
ATOM 1443 C CA . TRP A 1 183 ? 12.281 -0.475 7.428 1.00 94.19 183 TRP A CA 1
ATOM 1444 C C . TRP A 1 183 ? 11.671 0.575 8.360 1.00 94.19 183 TRP A C 1
ATOM 1446 O O . TRP A 1 183 ? 10.557 1.037 8.117 1.00 94.19 183 TRP A O 1
ATOM 1456 N N . THR A 1 184 ? 12.390 0.980 9.411 1.00 90.44 184 THR A N 1
ATOM 1457 C CA . THR A 1 184 ? 12.001 1.967 10.445 1.00 90.44 184 THR A CA 1
ATOM 1458 C C . THR A 1 184 ? 10.871 1.528 11.381 1.00 90.44 184 THR A C 1
ATOM 1460 O O . THR A 1 184 ? 11.057 1.537 12.595 1.00 90.44 184 THR A O 1
ATOM 1463 N N . ARG A 1 185 ? 9.726 1.108 10.838 1.00 94.00 185 ARG A N 1
ATOM 1464 C CA . ARG A 1 185 ? 8.512 0.722 11.568 1.00 94.00 185 ARG A CA 1
ATOM 1465 C C . ARG A 1 185 ? 7.965 -0.608 11.057 1.00 94.00 185 ARG A C 1
ATOM 1467 O O . ARG A 1 185 ? 8.209 -0.968 9.904 1.00 94.00 185 ARG A O 1
ATOM 1474 N N . TYR A 1 186 ? 7.234 -1.323 11.902 1.00 97.25 186 TYR A N 1
ATOM 1475 C CA . TYR A 1 186 ? 6.614 -2.605 11.572 1.00 97.25 186 TYR A CA 1
ATOM 1476 C C . TYR A 1 186 ? 5.157 -2.597 12.031 1.00 97.25 186 TYR A C 1
ATOM 1478 O O . TYR A 1 186 ? 4.836 -2.855 13.189 1.00 97.25 186 TYR A O 1
ATOM 1486 N N . ASP A 1 187 ? 4.272 -2.241 11.108 1.00 97.81 187 ASP A N 1
ATOM 1487 C CA . ASP A 1 187 ? 2.840 -2.214 11.364 1.00 97.81 187 ASP A CA 1
ATOM 1488 C C . ASP A 1 187 ? 2.195 -3.528 10.914 1.00 97.81 187 ASP A C 1
ATOM 1490 O O . ASP A 1 187 ? 2.596 -4.126 9.916 1.00 97.81 187 ASP A O 1
ATOM 1494 N N . LEU A 1 188 ? 1.156 -3.938 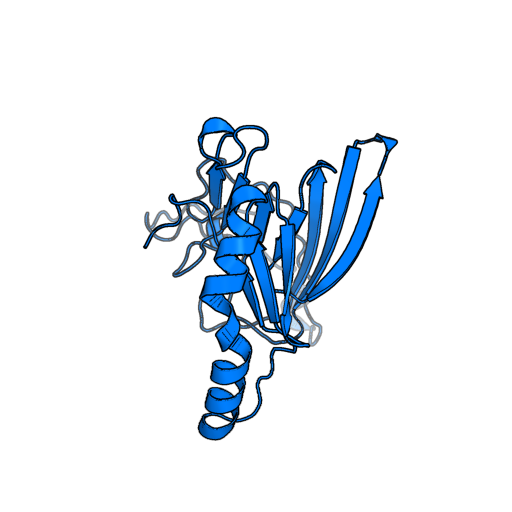11.632 1.00 98.06 188 LEU A N 1
ATOM 1495 C CA . LEU A 1 188 ? 0.329 -5.094 11.318 1.00 98.06 188 LEU A CA 1
ATOM 1496 C C . LEU A 1 188 ? -1.070 -4.621 10.945 1.00 98.06 188 LEU A C 1
ATOM 1498 O O . LEU A 1 188 ? -1.637 -3.767 11.621 1.00 98.06 188 LEU A O 1
ATOM 1502 N N . LEU A 1 189 ? -1.639 -5.193 9.892 1.00 98.06 189 LEU A N 1
ATOM 1503 C CA . LEU A 1 189 ? -3.007 -4.931 9.460 1.00 98.06 189 LEU A CA 1
ATOM 1504 C C . LEU A 1 189 ? -3.790 -6.242 9.487 1.00 98.06 189 LEU A C 1
ATOM 1506 O O . LEU A 1 189 ? -3.479 -7.162 8.734 1.00 98.06 189 LEU A O 1
ATOM 1510 N N . CYS A 1 190 ? -4.808 -6.320 10.340 1.00 97.25 190 CYS A N 1
ATOM 1511 C CA . CYS A 1 190 ? -5.766 -7.418 10.342 1.00 97.25 190 CYS A CA 1
ATOM 1512 C C . CYS A 1 190 ? -6.856 -7.116 9.304 1.00 97.25 190 CYS A C 1
ATOM 1514 O O . CYS A 1 190 ? -7.649 -6.185 9.473 1.00 97.25 190 CYS A O 1
ATOM 1516 N N . LEU A 1 191 ? -6.832 -7.866 8.202 1.00 95.81 191 LEU A N 1
ATOM 1517 C CA . LEU A 1 191 ? -7.745 -7.710 7.072 1.00 95.81 191 LEU A CA 1
ATOM 1518 C C . LEU A 1 191 ? -9.085 -8.432 7.310 1.00 95.81 191 LEU A C 1
ATOM 1520 O O . LEU A 1 191 ? -9.162 -9.319 8.165 1.00 95.81 191 LEU A O 1
ATOM 1524 N N . PRO A 1 192 ? -10.138 -8.090 6.542 1.00 93.38 192 PRO A N 1
ATOM 1525 C CA . PRO A 1 192 ? -11.393 -8.836 6.552 1.00 93.38 192 PRO A CA 1
ATOM 1526 C C . PRO A 1 192 ? -11.192 -10.332 6.230 1.00 93.38 192 PRO A C 1
ATOM 1528 O O . PRO A 1 192 ? -10.237 -10.680 5.528 1.00 93.38 192 PRO A O 1
ATOM 1531 N N . PRO A 1 193 ? -12.112 -11.227 6.650 1.00 91.00 193 PRO A N 1
ATOM 1532 C CA . PRO A 1 193 ? -11.973 -12.682 6.476 1.00 91.00 193 PRO A CA 1
ATOM 1533 C C . PRO A 1 193 ? -11.825 -13.165 5.027 1.00 91.00 193 PRO A C 1
ATOM 1535 O O . PRO A 1 193 ? -11.466 -14.314 4.796 1.00 91.00 193 PRO A O 1
ATOM 1538 N N . SER A 1 194 ? -12.130 -12.312 4.048 1.00 90.38 194 SER A N 1
ATOM 1539 C CA . SER A 1 194 ? -11.981 -12.607 2.626 1.00 90.38 194 SER A CA 1
ATOM 1540 C C . SER A 1 194 ? -10.542 -12.501 2.116 1.00 90.38 194 SER A C 1
ATOM 1542 O O . SER A 1 194 ? -10.329 -12.740 0.928 1.00 90.38 194 SER A O 1
ATOM 1544 N N . PHE A 1 195 ? -9.578 -12.085 2.948 1.00 89.44 195 PHE A N 1
ATOM 1545 C CA . PHE A 1 195 ? -8.170 -12.083 2.558 1.00 89.44 195 PHE A CA 1
ATOM 1546 C C . PHE A 1 195 ? -7.732 -13.519 2.223 1.00 89.44 195 PHE A C 1
ATOM 1548 O O . PHE A 1 195 ? -7.873 -14.399 3.074 1.00 89.44 195 PHE A O 1
ATOM 1555 N N . PRO A 1 196 ? -7.256 -13.784 0.994 1.00 77.12 196 PRO A N 1
ATOM 1556 C CA . PRO A 1 196 ? -6.937 -15.140 0.572 1.00 77.12 196 PRO A CA 1
ATOM 1557 C C . PRO A 1 196 ? -5.734 -15.671 1.361 1.00 77.12 196 PRO A C 1
ATOM 1559 O O . PRO A 1 196 ? -4.670 -15.049 1.358 1.00 77.12 196 PRO A O 1
ATOM 1562 N N . CYS A 1 197 ? -5.932 -16.805 2.039 1.00 44.22 197 CYS A N 1
ATOM 1563 C CA . CYS A 1 197 ? -4.867 -17.584 2.672 1.00 44.22 197 CYS A CA 1
ATOM 1564 C C . CYS A 1 197 ? -3.912 -18.194 1.639 1.00 44.22 197 CYS A C 1
ATOM 1566 O O . CYS A 1 197 ? -4.393 -18.600 0.554 1.00 44.22 197 CYS A O 1
#

Foldseek 3Di:
DDFDDPDPPVQPTDDDDDDDPVCVVDDPDDDDDDDDDDADPVQVQKDKADLCLAPNSPKIKMKGQCPPQRLCRVDDDPRDQVDWDKDKDKDKDALQKDKDWLFDWPDKDADPVVRMIITIGTGPDIGHSRRIMMMMINKDWDDLDPFEIEIEHPVCHVVRSVVCNCVVVVQVVCCVVPNDDPRRHDYHYDDRPPPDD

Secondary structure (DSSP, 8-state):
-EE----BTTTB--EE-PPPTTHHHH--SPPP--------TT-TTEEEE-GGGSTTSSS-EEEE--TTTTHHHHS-S--STT--EEEEEEEEEETT-EEEESSEEEEEEEETTTTEEEEEEEEEEEE-GGG--EEEES-EEEEEETTEEEEE-GGGHHHHHHHHTTHHHHHHHHHHHH---TTS-EEEE---TTS--

InterPro domains:
  IPR001930 Peptidase M1, alanine aminopeptidase/leukotriene A4 hydrolase [PR00756] (72-87)
  IPR001930 Peptidase M1, alanine aminopeptidase/leukotriene A4 hydrolase [PR00756] (121-136)
  IPR034015 Aminopeptidase, leukotriene A4 hydrolase-like [PTHR45726] (8-196)
  IPR042097 Aminopeptidase N-like , N-terminal domain superfamliy [G3DSA:2.60.40.1730] (2-137)
  IPR042097 Aminopeptidase N-like , N-terminal domain superfamliy [SSF63737] (9-138)
  IPR045357 Aminopeptidase N-like , N-terminal domain [PF17900] (12-131)